Protein AF-0000000081055595 (afdb_homodimer)

Structure (mmCIF, N/CA/C/O backbone):
data_AF-0000000081055595-model_v1
#
loop_
_entity.id
_entity.type
_entity.pdbx_description
1 polymer 'Uncharacterized protein'
#
loop_
_atom_site.group_PDB
_atom_site.id
_atom_site.type_symbol
_atom_site.label_atom_id
_atom_site.label_alt_id
_atom_site.label_comp_id
_atom_site.label_asym_id
_atom_site.label_entity_id
_atom_site.label_seq_id
_atom_site.pdbx_PDB_ins_code
_atom_site.Cartn_x
_atom_site.Cartn_y
_atom_site.Cartn_z
_atom_site.occupancy
_atom_site.B_iso_or_equiv
_atom_site.auth_seq_id
_atom_site.auth_comp_id
_atom_site.auth_asym_id
_atom_site.auth_atom_id
_atom_site.pdbx_PDB_model_num
ATOM 1 N N . MET A 1 1 ? -22.547 54.094 13.664 1 42.53 1 MET A N 1
ATOM 2 C CA . MET A 1 1 ? -21.812 53.25 14.586 1 42.53 1 MET A CA 1
ATOM 3 C C . MET A 1 1 ? -22.344 51.812 14.555 1 42.53 1 MET A C 1
ATOM 5 O O . MET A 1 1 ? -21.594 50.844 14.711 1 42.53 1 MET A O 1
ATOM 9 N N . ASP A 1 2 ? -23.594 51.594 14.148 1 58.25 2 ASP A N 1
ATOM 10 C CA . ASP A 1 2 ? -24.219 50.25 14.156 1 58.25 2 ASP A CA 1
ATOM 11 C C . ASP A 1 2 ? -23.875 49.469 12.891 1 58.25 2 ASP A C 1
ATOM 13 O O . ASP A 1 2 ? -23.719 48.25 12.93 1 58.25 2 ASP A O 1
ATOM 17 N N . ASP A 1 3 ? -23.578 50.125 11.766 1 61.72 3 ASP A N 1
ATOM 18 C CA . ASP A 1 3 ? -23.328 49.375 10.523 1 61.72 3 ASP A CA 1
ATOM 19 C C . ASP A 1 3 ? -21.922 48.781 10.531 1 61.72 3 ASP A C 1
ATOM 21 O O . ASP A 1 3 ? -21.719 47.656 10.031 1 61.72 3 ASP A O 1
ATOM 25 N N . LEU A 1 4 ? -20.953 49.469 11.195 1 59.72 4 LEU A N 1
ATOM 26 C CA . LEU A 1 4 ? -19.594 48.906 11.273 1 59.72 4 LEU A CA 1
ATOM 27 C C . LEU A 1 4 ? -19.547 47.719 12.242 1 59.72 4 LEU A C 1
ATOM 29 O O . LEU A 1 4 ? -18.812 46.75 12.008 1 59.72 4 LEU A O 1
ATOM 33 N N . SER A 1 5 ? -20.438 47.75 13.273 1 59.16 5 SER A N 1
ATOM 34 C CA . SER A 1 5 ? -20.516 46.625 14.211 1 59.16 5 SER A CA 1
ATOM 35 C C . SER A 1 5 ? -21.109 45.375 13.547 1 59.16 5 SER A C 1
ATOM 37 O O . SER A 1 5 ? -20.641 44.281 13.758 1 59.16 5 SER A O 1
ATOM 39 N N . ASN A 1 6 ? -22.062 45.625 12.633 1 59.16 6 ASN A N 1
ATOM 40 C CA . ASN A 1 6 ? -22.641 44.469 11.93 1 59.16 6 ASN A CA 1
ATOM 41 C C . ASN A 1 6 ? -21.672 43.906 10.906 1 59.16 6 ASN A C 1
ATOM 43 O O . ASN A 1 6 ? -21.672 42.688 10.656 1 59.16 6 ASN A O 1
ATOM 47 N N . ALA A 1 7 ? -20.859 44.75 10.305 1 61.59 7 ALA A N 1
ATOM 48 C CA . ALA A 1 7 ? -19.859 44.25 9.352 1 61.59 7 ALA A CA 1
ATOM 49 C C . ALA A 1 7 ? -18.781 43.438 10.062 1 61.59 7 ALA A C 1
ATOM 51 O O . ALA A 1 7 ? -18.328 42.406 9.547 1 61.59 7 ALA A O 1
ATOM 52 N N . HIS A 1 8 ? -18.375 43.781 11.328 1 56.22 8 HIS A N 1
ATOM 53 C CA . HIS A 1 8 ? -17.391 43.031 12.094 1 56.22 8 HIS A CA 1
ATOM 54 C C . HIS A 1 8 ? -17.984 41.719 12.609 1 56.22 8 HIS A C 1
ATOM 56 O O . HIS A 1 8 ? -17.297 40.688 12.633 1 56.22 8 HIS A O 1
ATOM 62 N N . ARG A 1 9 ? -19.297 41.719 13.023 1 56.88 9 ARG A N 1
ATOM 63 C CA . ARG A 1 9 ? -19.953 40.469 13.445 1 56.88 9 ARG A CA 1
ATOM 64 C C . ARG A 1 9 ? -20.188 39.562 12.258 1 56.88 9 ARG A C 1
ATOM 66 O O . ARG A 1 9 ? -20.047 38.344 12.383 1 56.88 9 ARG A O 1
ATOM 73 N N . GLY A 1 10 ? -20.438 40.125 11.148 1 54.5 10 GLY A N 1
ATOM 74 C CA . GLY A 1 10 ? -20.609 39.312 9.953 1 54.5 10 GLY A CA 1
ATOM 75 C C . GLY A 1 10 ? -19.312 38.656 9.5 1 54.5 10 GLY A C 1
ATOM 76 O O . GLY A 1 10 ? -19.344 37.531 9 1 54.5 10 GLY A O 1
ATOM 77 N N . GLY A 1 11 ? -18.188 39.438 9.625 1 54.38 11 GLY A N 1
ATOM 78 C CA . GLY A 1 11 ? -16.891 38.875 9.281 1 54.38 11 GLY A CA 1
ATOM 79 C C . GLY A 1 11 ? -16.453 37.75 10.211 1 54.38 11 GLY A C 1
ATOM 80 O O . GLY A 1 11 ? -15.867 36.75 9.766 1 54.38 11 GLY A O 1
ATOM 81 N N . ARG A 1 12 ? -16.672 38 11.578 1 52.53 12 ARG A N 1
ATOM 82 C CA . ARG A 1 12 ? -16.375 36.938 12.539 1 52.53 12 ARG A CA 1
ATOM 83 C C . ARG A 1 12 ? -17.297 35.75 12.359 1 52.53 12 ARG A C 1
ATOM 85 O O . ARG A 1 12 ? -16.875 34.594 12.484 1 52.53 12 ARG A O 1
ATOM 92 N N . ARG A 1 13 ? -18.609 35.938 12.141 1 50.56 13 ARG A N 1
ATOM 93 C CA . ARG A 1 13 ? -19.516 34.844 11.891 1 50.56 13 ARG A CA 1
ATOM 94 C C . ARG A 1 13 ? -19.109 34.062 10.633 1 50.56 13 ARG A C 1
ATOM 96 O O . ARG A 1 13 ? -19.172 32.844 10.602 1 50.56 13 ARG A O 1
ATOM 103 N N . LYS A 1 14 ? -18.906 34.75 9.492 1 53.53 14 LYS A N 1
ATOM 104 C CA . LYS A 1 14 ? -18.375 34.062 8.312 1 53.53 14 LYS A CA 1
ATOM 105 C C . LYS A 1 14 ? -17.047 33.375 8.617 1 53.53 14 LYS A C 1
ATOM 107 O O . LYS A 1 14 ? -16.766 32.281 8.117 1 53.53 14 LYS A O 1
ATOM 112 N N . GLN A 1 15 ? -16.156 33.906 9.352 1 49.38 15 GLN A N 1
ATOM 113 C CA . GLN A 1 15 ? -14.953 33.25 9.812 1 49.38 15 GLN A CA 1
ATOM 114 C C . GLN A 1 15 ? -15.289 32.062 10.727 1 49.38 15 GLN A C 1
ATOM 116 O O . GLN A 1 15 ? -14.648 31.016 10.664 1 49.38 15 GLN A O 1
ATOM 121 N N . GLY A 1 16 ? -16.125 32.188 11.828 1 45.84 16 GLY A N 1
ATOM 122 C CA . GLY A 1 16 ? -16.609 31.078 12.648 1 45.84 16 GLY A CA 1
ATOM 123 C C . GLY A 1 16 ? -17.281 29.984 11.844 1 45.84 16 GLY A C 1
ATOM 124 O O . GLY A 1 16 ? -17.156 28.797 12.164 1 45.84 16 GLY A O 1
ATOM 125 N N . LEU A 1 17 ? -18.203 30.281 10.961 1 47.53 17 LEU A N 1
ATOM 126 C CA . LEU A 1 17 ? -18.906 29.312 10.125 1 47.53 17 LEU A CA 1
ATOM 127 C C . LEU A 1 17 ? -17.938 28.594 9.188 1 47.53 17 LEU A C 1
ATOM 129 O O . LEU A 1 17 ? -18.266 27.547 8.641 1 47.53 17 LEU A O 1
ATOM 133 N N . LEU A 1 18 ? -17.078 29.297 8.523 1 46.09 18 LEU A N 1
ATOM 134 C CA . LEU A 1 18 ? -16.031 28.516 7.867 1 46.09 18 LEU A CA 1
ATOM 135 C C . LEU A 1 18 ? -15.32 27.609 8.867 1 46.09 18 LEU A C 1
ATOM 137 O O . LEU A 1 18 ? -14.25 27.953 9.383 1 46.09 18 LEU A O 1
ATOM 141 N N . ALA A 1 19 ? -15.852 27.328 9.938 1 45.5 19 ALA A N 1
ATOM 142 C CA . ALA A 1 19 ? -15.406 26.297 10.859 1 45.5 19 ALA A CA 1
ATOM 143 C C . ALA A 1 19 ? -14.586 25.234 10.141 1 45.5 19 ALA A C 1
ATOM 145 O O . ALA A 1 19 ? -15.086 24.547 9.242 1 45.5 19 ALA A O 1
ATOM 146 N N . GLU A 1 20 ? -13.398 25.453 9.68 1 51.56 20 GLU A N 1
ATOM 147 C CA . GLU A 1 20 ? -12.406 24.5 9.188 1 51.56 20 GLU A CA 1
ATOM 148 C C . GLU A 1 20 ? -12.695 23.094 9.703 1 51.56 20 GLU A C 1
ATOM 150 O O . GLU A 1 20 ? -12.664 22.844 10.914 1 51.56 20 GLU A O 1
ATOM 155 N N . GLU A 1 21 ? -13.82 22.516 9.25 1 59.12 21 GLU A N 1
ATOM 156 C CA . GLU A 1 21 ? -14.156 21.156 9.688 1 59.12 21 GLU A CA 1
ATOM 157 C C . GLU A 1 21 ? -12.906 20.359 10.023 1 59.12 21 GLU A C 1
ATOM 159 O O . GLU A 1 21 ? -12.055 20.125 9.164 1 59.12 21 GLU A O 1
ATOM 164 N N . GLU A 1 22 ? -12.453 20.391 11.133 1 74 22 GLU A N 1
ATOM 165 C CA . GLU A 1 22 ? -11.312 19.672 11.695 1 74 22 GLU A CA 1
ATOM 166 C C . GLU A 1 22 ? -11.25 18.234 11.156 1 74 22 GLU A C 1
ATOM 168 O O . GLU A 1 22 ? -12.289 17.594 10.984 1 74 22 GLU A O 1
ATOM 173 N N . THR A 1 23 ? -10.281 17.891 10.422 1 77.06 23 THR A N 1
ATOM 174 C CA . THR A 1 23 ? -10.055 16.531 9.984 1 77.06 23 THR A CA 1
ATOM 175 C C . THR A 1 23 ? -10.297 15.547 11.125 1 77.06 23 THR A C 1
ATOM 177 O O . THR A 1 23 ? -9.859 15.781 12.258 1 77.06 23 THR A O 1
ATOM 180 N N . PRO A 1 24 ? -11.211 14.648 10.875 1 80.56 24 PRO A N 1
ATOM 181 C CA . PRO A 1 24 ? -11.477 13.68 11.938 1 80.56 24 PRO A CA 1
ATOM 182 C C . PRO A 1 24 ? -10.227 12.922 12.375 1 80.56 24 PRO A C 1
ATOM 184 O O . PRO A 1 24 ? -9.328 12.672 11.562 1 80.56 24 PRO A O 1
ATOM 187 N N . TYR A 1 25 ? -10.195 12.68 13.656 1 79.94 25 TYR A N 1
ATOM 188 C CA . TYR A 1 25 ? -9.117 11.875 14.219 1 79.94 25 TYR A CA 1
ATOM 189 C C . TYR A 1 25 ? -9.312 10.398 13.906 1 79.94 25 TYR A C 1
ATOM 191 O O . TYR A 1 25 ? -10.43 9.883 14 1 79.94 25 TYR A O 1
ATOM 199 N N . MET A 1 26 ? -8.281 9.734 13.375 1 82.56 26 MET A N 1
ATOM 200 C CA . MET A 1 26 ? -8.281 8.289 13.164 1 82.56 26 MET A CA 1
ATOM 201 C C . MET A 1 26 ? -7.293 7.598 14.094 1 82.56 26 MET A C 1
ATOM 203 O O . MET A 1 26 ? -6.082 7.66 13.883 1 82.56 26 MET A O 1
ATOM 207 N N . PRO A 1 27 ? -7.879 6.871 15.117 1 84.06 27 PRO A N 1
ATOM 208 C CA . PRO A 1 27 ? -6.961 6.207 16.047 1 84.06 27 PRO A CA 1
ATOM 209 C C . PRO A 1 27 ? -6.148 5.098 15.383 1 84.06 27 PRO A C 1
ATOM 211 O O . PRO A 1 27 ? -6.484 4.66 14.273 1 84.06 27 PRO A O 1
ATOM 214 N N . LEU A 1 28 ? -5.238 4.613 16.031 1 79.62 28 LEU A N 1
ATOM 215 C CA . LEU A 1 28 ? -4.254 3.662 15.523 1 79.62 28 LEU A CA 1
ATOM 216 C C . LEU A 1 28 ? -4.93 2.377 15.047 1 79.62 28 LEU A C 1
ATOM 218 O O . LEU A 1 28 ? -4.582 1.839 14 1 79.62 28 LEU A O 1
ATOM 222 N N . TRP A 1 29 ? -5.824 1.943 15.875 1 84.75 29 TRP A N 1
ATOM 223 C CA . TRP A 1 29 ? -6.422 0.651 15.555 1 84.75 29 TRP A CA 1
ATOM 224 C C . TRP A 1 29 ? -7.234 0.732 14.266 1 84.75 29 TRP A C 1
ATOM 226 O O . TRP A 1 29 ? -7.332 -0.249 13.523 1 84.75 29 TRP A O 1
ATOM 236 N N . GLN A 1 30 ? -7.754 1.943 13.859 1 88.81 30 GLN A N 1
ATOM 237 C CA . GLN A 1 30 ? -8.453 2.121 12.594 1 88.81 30 GLN A CA 1
ATOM 238 C C . GLN A 1 30 ? -7.473 2.145 11.422 1 88.81 30 GLN A C 1
ATOM 240 O O . GLN A 1 30 ? -7.762 1.61 10.352 1 88.81 30 GLN A O 1
ATOM 245 N N . THR A 1 31 ? -6.371 2.715 11.711 1 83.19 31 THR A N 1
ATOM 246 C CA . THR A 1 31 ? -5.32 2.76 10.695 1 83.19 31 THR A CA 1
ATOM 247 C C . THR A 1 31 ? -4.773 1.361 10.422 1 83.19 31 THR A C 1
ATOM 249 O O . THR A 1 31 ? -4.543 0.996 9.266 1 83.19 31 THR A O 1
ATOM 252 N N . ILE A 1 32 ? -4.648 0.599 11.453 1 83.31 32 ILE A N 1
ATOM 253 C CA . ILE A 1 32 ? -4.168 -0.773 11.32 1 83.31 32 ILE A CA 1
ATOM 254 C C . ILE A 1 32 ? -5.18 -1.595 10.516 1 83.31 32 ILE A C 1
ATOM 256 O O . ILE A 1 32 ? -4.797 -2.389 9.656 1 83.31 32 ILE A O 1
ATOM 260 N N . MET A 1 33 ? -6.402 -1.372 10.812 1 88.38 33 MET A N 1
ATOM 261 C CA . MET A 1 33 ? -7.441 -2.074 10.062 1 88.38 33 MET A CA 1
ATOM 262 C C . MET A 1 33 ? -7.383 -1.716 8.578 1 88.38 33 MET A C 1
ATOM 264 O O . MET A 1 33 ? -7.457 -2.596 7.723 1 88.38 33 MET A O 1
ATOM 268 N N . ARG A 1 34 ? -7.223 -0.435 8.336 1 88.12 34 ARG A N 1
ATOM 269 C CA . ARG A 1 34 ? -7.152 0.029 6.953 1 88.12 34 ARG A CA 1
ATOM 270 C C . ARG A 1 34 ? -5.961 -0.592 6.227 1 88.12 34 ARG A C 1
ATOM 272 O O . ARG A 1 34 ? -6.105 -1.109 5.117 1 88.12 34 ARG A O 1
ATOM 279 N N . TYR A 1 35 ? -4.871 -0.569 6.895 1 84.12 35 TYR A N 1
ATOM 280 C CA . TYR A 1 35 ? -3.656 -1.083 6.27 1 84.12 35 TYR A CA 1
ATOM 281 C C . TYR A 1 35 ? -3.74 -2.592 6.074 1 84.12 35 TYR A C 1
ATOM 283 O O . TYR A 1 35 ? -3.258 -3.123 5.07 1 84.12 35 TYR A O 1
ATOM 291 N N . THR A 1 36 ? -4.316 -3.262 7 1 87.44 36 THR A N 1
ATOM 292 C CA . THR A 1 36 ? -4.492 -4.707 6.883 1 87.44 36 THR A CA 1
ATOM 293 C C . THR A 1 36 ? -5.383 -5.043 5.691 1 87.44 36 THR A C 1
ATOM 295 O O . THR A 1 36 ? -5.031 -5.895 4.871 1 87.44 36 THR A O 1
ATOM 298 N N . LEU A 1 37 ? -6.43 -4.316 5.555 1 92.38 37 LEU A N 1
ATOM 299 C CA . LEU A 1 37 ? -7.359 -4.574 4.461 1 92.38 37 LEU A CA 1
ATOM 300 C C . LEU A 1 37 ? -6.734 -4.199 3.119 1 92.38 37 LEU A C 1
ATOM 302 O O . LEU A 1 37 ? -6.973 -4.871 2.113 1 92.38 37 LEU A O 1
ATOM 306 N N . GLU A 1 38 ? -6.027 -3.152 3.145 1 87.88 38 GLU A N 1
ATOM 307 C CA . GLU A 1 38 ? -5.328 -2.73 1.935 1 87.88 38 GLU A CA 1
ATOM 308 C C . GLU A 1 38 ? -4.324 -3.787 1.478 1 87.88 38 GLU A C 1
ATOM 310 O O . GLU A 1 38 ? -4.32 -4.18 0.308 1 87.88 38 GLU A O 1
ATOM 315 N N . VAL A 1 39 ? -3.527 -4.258 2.342 1 87.81 39 VAL A N 1
ATOM 316 C CA . VAL A 1 39 ? -2.514 -5.262 2.027 1 87.81 39 VAL A CA 1
ATOM 317 C C . VAL A 1 39 ? -3.188 -6.547 1.556 1 87.81 39 VAL A C 1
ATOM 319 O O . VAL A 1 39 ? -2.793 -7.129 0.542 1 87.81 39 VAL A O 1
ATOM 322 N N . LEU A 1 40 ? -4.191 -6.984 2.271 1 91.94 40 LEU A N 1
ATOM 323 C CA . LEU A 1 40 ? -4.914 -8.188 1.868 1 91.94 40 LEU A CA 1
ATOM 324 C C . LEU A 1 40 ? -5.547 -8 0.494 1 91.94 40 LEU A C 1
ATOM 326 O O . LEU A 1 40 ? -5.5 -8.906 -0.343 1 91.94 40 LEU A O 1
ATOM 330 N N . GLY A 1 41 ? -6.105 -6.844 0.273 1 93.81 41 GLY A N 1
ATOM 331 C CA . GLY A 1 41 ? -6.688 -6.57 -1.032 1 93.81 41 GLY A CA 1
ATOM 332 C C . GLY A 1 41 ? -5.688 -6.684 -2.166 1 93.81 41 GLY A C 1
ATOM 333 O O . GLY A 1 41 ? -5.969 -7.312 -3.189 1 93.81 41 GLY A O 1
ATOM 334 N N . ILE A 1 42 ? -4.562 -6.109 -1.984 1 90.62 42 ILE A N 1
ATOM 335 C CA . ILE A 1 42 ? -3.523 -6.148 -3.008 1 90.62 42 ILE A CA 1
ATOM 336 C C . ILE A 1 42 ? -3.061 -7.586 -3.219 1 90.62 42 ILE A C 1
ATOM 338 O O . ILE A 1 42 ? -2.857 -8.023 -4.355 1 90.62 42 ILE A O 1
ATOM 342 N N . ILE A 1 43 ? -2.912 -8.328 -2.16 1 90.62 43 ILE A N 1
ATOM 343 C CA . ILE A 1 43 ? -2.51 -9.734 -2.236 1 90.62 43 ILE A CA 1
ATOM 344 C C . ILE A 1 43 ? -3.545 -10.523 -3.033 1 90.62 43 ILE A C 1
ATOM 346 O O . ILE A 1 43 ? -3.189 -11.32 -3.904 1 90.62 43 ILE A O 1
ATOM 350 N N . PHE A 1 44 ? -4.805 -10.289 -2.787 1 93.75 44 PHE A N 1
ATOM 351 C CA . PHE A 1 44 ? -5.852 -11.023 -3.484 1 93.75 44 PHE A CA 1
ATOM 352 C C . PHE A 1 44 ? -5.855 -10.688 -4.969 1 93.75 44 PHE A C 1
ATOM 354 O O . PHE A 1 44 ? -5.93 -11.578 -5.816 1 93.75 44 PHE A O 1
ATOM 361 N N . LEU A 1 45 ? -5.742 -9.422 -5.266 1 93.75 45 LEU A N 1
ATOM 362 C CA . LEU A 1 45 ? -5.73 -8.977 -6.656 1 93.75 45 LEU A CA 1
ATOM 363 C C . LEU A 1 45 ? -4.516 -9.531 -7.391 1 93.75 45 LEU A C 1
ATOM 365 O O . LEU A 1 45 ? -4.645 -10.07 -8.492 1 93.75 45 LEU A O 1
ATOM 369 N N . SER A 1 46 ? -3.395 -9.477 -6.758 1 90.06 46 SER A N 1
ATOM 370 C CA . SER A 1 46 ? -2.16 -9.891 -7.418 1 90.06 46 SER A CA 1
ATOM 371 C C . SER A 1 46 ? -2.09 -11.406 -7.566 1 90.06 46 SER A C 1
ATOM 373 O O . SER A 1 46 ? -1.648 -11.914 -8.594 1 90.06 46 SER A O 1
ATOM 375 N N . THR A 1 47 ? -2.484 -12.117 -6.543 1 89.44 47 THR A N 1
ATOM 376 C CA . THR A 1 47 ? -2.488 -13.578 -6.605 1 89.44 47 THR A CA 1
ATOM 377 C C . THR A 1 47 ? -3.453 -14.07 -7.68 1 89.44 47 THR A C 1
ATOM 379 O O . THR A 1 47 ? -3.146 -15.016 -8.414 1 89.44 47 THR A O 1
ATOM 382 N N . TRP A 1 48 ? -4.566 -13.422 -7.691 1 92.19 48 TRP A N 1
ATOM 383 C CA . TRP A 1 48 ? -5.535 -13.797 -8.719 1 92.19 48 TRP A CA 1
ATOM 384 C C . TRP A 1 48 ? -4.961 -13.586 -10.109 1 92.19 48 TRP A C 1
ATOM 386 O O . TRP A 1 48 ? -5.043 -14.469 -10.969 1 92.19 48 TRP A O 1
ATOM 396 N N . ALA A 1 49 ? -4.383 -12.43 -10.336 1 88.44 49 ALA A N 1
ATOM 397 C CA . ALA A 1 49 ? -3.758 -12.164 -11.625 1 88.44 49 ALA A CA 1
ATOM 398 C C . ALA A 1 49 ? -2.668 -13.188 -11.93 1 88.44 49 ALA A C 1
ATOM 400 O O . ALA A 1 49 ? -2.562 -13.672 -13.055 1 88.44 49 ALA A O 1
ATOM 401 N N . ALA A 1 50 ? -1.946 -13.625 -10.938 1 84.94 50 ALA A N 1
ATOM 402 C CA . ALA A 1 50 ? -0.796 -14.508 -11.102 1 84.94 50 ALA A CA 1
ATOM 403 C C . ALA A 1 50 ? -1.241 -15.945 -11.359 1 84.94 50 ALA A C 1
ATOM 405 O O . ALA A 1 50 ? -0.52 -16.719 -11.984 1 84.94 50 ALA A O 1
ATOM 406 N N . THR A 1 51 ? -2.373 -16.266 -10.891 1 85.94 51 THR A N 1
ATOM 407 C CA . THR A 1 51 ? -2.764 -17.672 -10.969 1 85.94 51 THR A CA 1
ATOM 408 C C . THR A 1 51 ? -3.844 -17.875 -12.023 1 85.94 51 THR A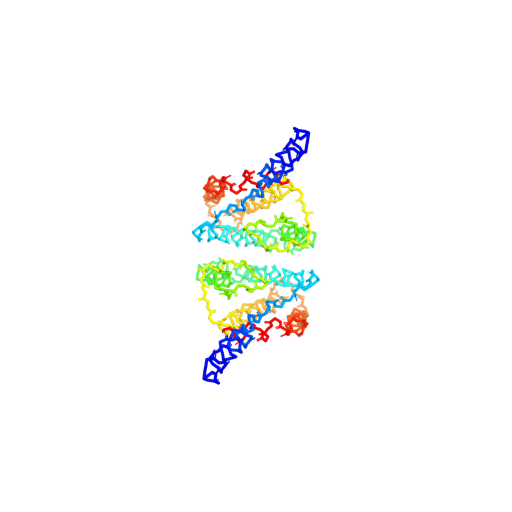 C 1
ATOM 410 O O . THR A 1 51 ? -3.846 -18.891 -12.727 1 85.94 51 THR A O 1
ATOM 413 N N . ARG A 1 52 ? -4.742 -16.875 -12.141 1 84.94 52 ARG A N 1
ATOM 414 C CA . ARG A 1 52 ? -5.875 -17.047 -13.047 1 84.94 52 ARG A CA 1
ATOM 415 C C . ARG A 1 52 ? -5.633 -16.328 -14.375 1 84.94 52 ARG A C 1
ATOM 417 O O . ARG A 1 52 ? -6.215 -16.688 -15.398 1 84.94 52 ARG A O 1
ATOM 424 N N . GLN A 1 53 ? -4.824 -15.344 -14.344 1 82.88 53 GLN A N 1
ATOM 425 C CA . GLN A 1 53 ? -4.617 -14.508 -15.523 1 82.88 53 GLN A CA 1
ATOM 426 C C . GLN A 1 53 ? -3.129 -14.266 -15.773 1 82.88 53 GLN A C 1
ATOM 428 O O . GLN A 1 53 ? -2.732 -13.172 -16.188 1 82.88 53 GLN A O 1
ATOM 433 N N . ARG A 1 54 ? -2.322 -15.258 -15.453 1 76.12 54 ARG A N 1
ATOM 434 C CA . ARG A 1 54 ? -0.869 -15.141 -15.414 1 76.12 54 ARG A CA 1
ATOM 435 C C . ARG A 1 54 ? -0.332 -14.609 -16.734 1 76.12 54 ARG A C 1
ATOM 437 O O . ARG A 1 54 ? 0.538 -13.734 -16.75 1 76.12 54 ARG A O 1
ATOM 444 N N . ASN A 1 55 ? -0.923 -15.008 -17.828 1 79.5 55 ASN A N 1
ATOM 445 C CA . ASN A 1 55 ? -0.359 -14.695 -19.125 1 79.5 55 ASN A CA 1
ATOM 446 C C . ASN A 1 55 ? -1.059 -13.5 -19.781 1 79.5 55 ASN A C 1
ATOM 448 O O . ASN A 1 55 ? -0.77 -13.148 -20.922 1 79.5 55 ASN A O 1
ATOM 452 N N . SER A 1 56 ? -1.96 -12.984 -19.062 1 83.81 56 SER A N 1
ATOM 453 C CA . SER A 1 56 ? -2.686 -11.844 -19.609 1 83.81 56 SER A CA 1
ATOM 454 C C . SER A 1 56 ? -2.092 -10.531 -19.125 1 83.81 56 SER A C 1
ATOM 456 O O . SER A 1 56 ? -2.24 -10.164 -17.969 1 83.81 56 SER A O 1
ATOM 458 N N . ALA A 1 57 ? -1.425 -9.859 -20.016 1 85.38 57 ALA A N 1
ATOM 459 C CA . ALA A 1 57 ? -0.889 -8.539 -19.688 1 85.38 57 ALA A CA 1
ATOM 460 C C . ALA A 1 57 ? -2.006 -7.57 -19.312 1 85.38 57 ALA A C 1
ATOM 462 O O . ALA A 1 57 ? -1.822 -6.719 -18.438 1 85.38 57 ALA A O 1
ATOM 463 N N . PHE A 1 58 ? -3.08 -7.816 -19.922 1 87.81 58 PHE A N 1
ATOM 464 C CA . PHE A 1 58 ? -4.227 -6.938 -19.719 1 87.81 58 PHE A CA 1
ATOM 465 C C . PHE A 1 58 ? -4.617 -6.902 -18.234 1 87.81 58 PHE A C 1
ATOM 467 O O . PHE A 1 58 ? -4.742 -5.824 -17.656 1 87.81 58 PHE A O 1
ATOM 474 N N . PHE A 1 59 ? -4.688 -7.996 -17.547 1 87.62 59 PHE A N 1
ATOM 475 C CA . PHE A 1 59 ? -5.156 -8.039 -16.172 1 87.62 59 PHE A CA 1
ATOM 476 C C . PHE A 1 59 ? -4.086 -7.523 -15.211 1 87.62 59 PHE A C 1
ATOM 478 O O . PHE A 1 59 ? -4.402 -6.91 -14.188 1 87.62 59 PHE A O 1
ATOM 485 N N . TRP A 1 60 ? -2.846 -7.695 -15.625 1 87 60 TRP A N 1
ATOM 486 C CA . TRP A 1 60 ? -1.775 -7.113 -14.82 1 87 60 TRP A CA 1
ATOM 487 C C . TRP A 1 60 ? -1.813 -5.59 -14.883 1 87 60 TRP A C 1
ATOM 489 O O . TRP A 1 60 ? -1.651 -4.914 -13.867 1 87 60 TRP A O 1
ATOM 499 N N . ILE A 1 61 ? -2.115 -5.062 -16 1 87.88 61 ILE A N 1
ATOM 500 C CA . ILE A 1 61 ? -2.207 -3.619 -16.188 1 87.88 61 ILE A CA 1
ATOM 501 C C . ILE A 1 61 ? -3.381 -3.07 -15.383 1 87.88 61 ILE A C 1
ATOM 503 O O . ILE A 1 61 ? -3.268 -2.021 -14.742 1 87.88 61 ILE A O 1
ATOM 507 N N . ILE A 1 62 ? -4.457 -3.799 -15.352 1 87.44 62 ILE A N 1
ATOM 508 C CA . ILE A 1 62 ? -5.637 -3.361 -14.617 1 87.44 62 ILE A CA 1
ATOM 509 C C . ILE A 1 62 ? -5.344 -3.352 -13.117 1 87.44 62 ILE A C 1
ATOM 511 O O . ILE A 1 62 ? -5.668 -2.387 -12.422 1 87.44 62 ILE A O 1
ATOM 515 N N . VAL A 1 63 ? -4.664 -4.453 -12.68 1 88.56 63 VAL A N 1
ATOM 516 C CA . VAL A 1 63 ? -4.359 -4.562 -11.258 1 88.56 63 VAL A CA 1
ATOM 517 C C . VAL A 1 63 ? -3.43 -3.428 -10.836 1 88.56 63 VAL A C 1
ATOM 519 O O . VAL A 1 63 ? -3.719 -2.703 -9.883 1 88.56 63 VAL A O 1
ATOM 522 N N . VAL A 1 64 ? -2.436 -3.164 -11.617 1 86.31 64 VAL A N 1
ATOM 523 C CA . VAL A 1 64 ? -1.474 -2.111 -11.305 1 86.31 64 VAL A CA 1
ATOM 524 C C . VAL A 1 64 ? -2.145 -0.745 -11.43 1 86.31 64 VAL A C 1
ATOM 526 O O . VAL A 1 64 ? -1.984 0.115 -10.562 1 86.31 64 VAL A O 1
ATOM 529 N N . GLY A 1 65 ? -2.893 -0.593 -12.5 1 85.94 65 GLY A N 1
ATOM 530 C CA . GLY A 1 65 ? -3.561 0.674 -12.75 1 85.94 65 GLY A CA 1
ATOM 531 C C . GLY A 1 65 ? -4.543 1.052 -11.656 1 85.94 65 GLY A C 1
ATOM 532 O O . GLY A 1 65 ? -4.555 2.193 -11.188 1 85.94 65 GLY A O 1
ATOM 533 N N . ILE A 1 66 ? -5.309 0.135 -11.18 1 86.38 66 ILE A N 1
ATOM 534 C CA . ILE A 1 66 ? -6.324 0.404 -10.164 1 86.38 66 ILE A CA 1
ATOM 535 C C . ILE A 1 66 ? -5.652 0.741 -8.836 1 86.38 66 ILE A C 1
ATOM 537 O O . ILE A 1 66 ? -6.078 1.66 -8.133 1 86.38 66 ILE A O 1
ATOM 541 N N . LEU A 1 67 ? -4.59 0.044 -8.547 1 85.31 67 LEU A N 1
ATOM 542 C CA . LEU A 1 67 ? -3.879 0.281 -7.297 1 85.31 67 LEU A CA 1
ATOM 543 C C . LEU A 1 67 ? -3.205 1.649 -7.309 1 85.31 67 LEU A C 1
ATOM 545 O O . LEU A 1 67 ? -3.209 2.355 -6.297 1 85.31 67 LEU A O 1
ATOM 549 N N . PHE A 1 68 ? -2.826 2.01 -8.5 1 80.38 68 PHE A N 1
ATOM 550 C CA . PHE A 1 68 ? -2.209 3.322 -8.641 1 80.38 68 PHE A CA 1
ATOM 551 C C . PHE A 1 68 ? -3.246 4.43 -8.477 1 80.38 68 PHE A C 1
ATOM 553 O O . PHE A 1 68 ? -3.02 5.395 -7.746 1 80.38 68 PHE A O 1
ATOM 560 N N . CYS A 1 69 ? -4.277 4.266 -9.086 1 80.94 69 CYS A N 1
ATOM 561 C CA . CYS A 1 69 ? -5.34 5.258 -8.977 1 80.94 69 CYS A CA 1
ATOM 562 C C . CYS A 1 69 ? -5.812 5.395 -7.535 1 80.94 69 CYS A C 1
ATOM 564 O O . CYS A 1 69 ? -5.992 6.508 -7.039 1 80.94 69 CYS A O 1
ATOM 566 N N . TRP A 1 70 ? -5.914 4.355 -6.957 1 84.06 70 TRP A N 1
ATOM 567 C CA . TRP A 1 70 ? -6.371 4.305 -5.574 1 84.06 70 TRP A CA 1
ATOM 568 C C . TRP A 1 70 ? -5.414 5.062 -4.656 1 84.06 70 TRP A C 1
ATOM 570 O O . TRP A 1 70 ? -5.852 5.777 -3.75 1 84.06 70 TRP A O 1
ATOM 580 N N . ARG A 1 71 ? -4.18 5.02 -4.871 1 78.38 71 ARG A N 1
ATOM 581 C CA . ARG A 1 71 ? -3.176 5.629 -4.004 1 78.38 71 ARG A CA 1
ATOM 582 C C . ARG A 1 71 ? -2.98 7.102 -4.34 1 78.38 71 ARG A C 1
ATOM 584 O O . ARG A 1 71 ? -2.791 7.93 -3.447 1 78.38 71 ARG A O 1
ATOM 591 N N . ILE A 1 72 ? -3.111 7.422 -5.598 1 77.69 72 ILE A N 1
ATOM 592 C CA . ILE A 1 72 ? -2.758 8.766 -6.043 1 77.69 72 ILE A CA 1
ATOM 593 C C . ILE A 1 72 ? -3.957 9.695 -5.875 1 77.69 72 ILE A C 1
ATOM 595 O O . ILE A 1 72 ? -3.793 10.883 -5.594 1 77.69 72 ILE A O 1
ATOM 599 N N . PHE A 1 73 ? -5.113 9.195 -6.07 1 83.5 73 PHE A N 1
ATOM 600 C CA . PHE A 1 73 ? -6.316 10.016 -5.973 1 83.5 73 PHE A CA 1
ATOM 601 C C . PHE A 1 73 ? -6.812 10.078 -4.531 1 83.5 73 PHE A C 1
ATOM 603 O O . PHE A 1 73 ? -7.227 9.07 -3.965 1 83.5 73 PHE A O 1
ATOM 610 N N . SER A 1 74 ? -6.656 11.227 -3.912 1 83.25 74 SER A N 1
ATOM 611 C CA . SER A 1 74 ? -7.086 11.367 -2.523 1 83.25 74 SER A CA 1
ATOM 612 C C . SER A 1 74 ? -7.68 12.75 -2.27 1 83.25 74 SER A C 1
ATOM 614 O O . SER A 1 74 ? -7.707 13.594 -3.166 1 83.25 74 SER A O 1
ATOM 616 N N . VAL A 1 75 ? -8.273 12.867 -1.11 1 83.06 75 VAL A N 1
ATOM 617 C CA . VAL A 1 75 ? -8.852 14.133 -0.663 1 83.06 75 VAL A CA 1
ATOM 618 C C . VAL A 1 75 ? -7.848 14.867 0.224 1 83.06 75 VAL A C 1
ATOM 620 O O . VAL A 1 75 ? -7.164 14.25 1.045 1 83.06 75 VAL A O 1
ATOM 623 N N . ARG A 1 76 ? -7.848 16.094 -0.047 1 77.5 76 ARG A N 1
ATOM 624 C CA . ARG A 1 76 ? -6.926 16.891 0.751 1 77.5 76 ARG A CA 1
ATOM 625 C C . ARG A 1 76 ? -7.23 16.766 2.24 1 77.5 76 ARG A C 1
ATOM 627 O O . ARG A 1 76 ? -8.391 16.781 2.646 1 77.5 76 ARG A O 1
ATOM 634 N N . ASP A 1 77 ? -6.117 16.438 3.094 1 74.81 77 ASP A N 1
ATOM 635 C CA . ASP A 1 77 ? -6.168 16.406 4.551 1 74.81 77 ASP A CA 1
ATOM 636 C C . ASP A 1 77 ? -6.871 15.141 5.047 1 74.81 77 ASP A C 1
ATOM 638 O O . ASP A 1 77 ? -7.25 15.055 6.219 1 74.81 77 ASP A O 1
ATOM 642 N N . ASP A 1 78 ? -7.148 14.227 4.102 1 75.06 78 ASP A N 1
ATOM 643 C CA . ASP A 1 78 ? -7.695 12.938 4.52 1 75.06 78 ASP A CA 1
ATOM 644 C C . ASP A 1 78 ? -6.75 12.227 5.488 1 75.06 78 ASP A C 1
ATOM 646 O O . ASP A 1 78 ? -5.609 11.922 5.137 1 75.06 78 ASP A O 1
ATOM 650 N N . PRO A 1 79 ? -7.191 12.047 6.707 1 70.06 79 PRO A N 1
ATOM 651 C CA . PRO A 1 79 ? -6.297 11.43 7.684 1 70.06 79 PRO A CA 1
ATOM 652 C C . PRO A 1 79 ? -5.875 10.016 7.281 1 70.06 79 PRO A C 1
ATOM 654 O O . PRO A 1 79 ? -4.887 9.492 7.801 1 70.06 79 PRO A O 1
ATOM 657 N N . ALA A 1 80 ? -6.547 9.375 6.41 1 63.84 80 ALA A N 1
ATOM 658 C CA . ALA A 1 80 ? -6.223 8.023 5.965 1 63.84 80 ALA A CA 1
ATOM 659 C C . ALA A 1 80 ? -5.117 8.047 4.914 1 63.84 80 ALA A C 1
ATOM 661 O O . ALA A 1 80 ? -4.559 7 4.574 1 63.84 80 ALA A O 1
ATOM 662 N N . THR A 1 81 ? -4.84 9.172 4.383 1 61.72 81 THR A N 1
ATOM 663 C CA . THR A 1 81 ? -3.895 9.242 3.275 1 61.72 81 THR A CA 1
ATOM 664 C C . THR A 1 81 ? -2.816 10.281 3.551 1 61.72 81 THR A C 1
ATOM 666 O O . THR A 1 81 ? -2.773 10.867 4.637 1 61.72 81 THR A O 1
ATOM 669 N N . MET A 1 82 ? -1.976 10.367 2.619 1 58.16 82 MET A N 1
ATOM 670 C CA . MET A 1 82 ? -0.904 11.352 2.752 1 58.16 82 MET A CA 1
ATOM 671 C C . MET A 1 82 ? -1.471 12.766 2.855 1 58.16 82 MET A C 1
ATOM 673 O O . MET A 1 82 ? -2.541 13.047 2.316 1 58.16 82 MET A O 1
ATOM 677 N N . GLU A 1 83 ? -0.883 13.453 3.643 1 55.28 83 GLU A N 1
ATOM 678 C CA . GLU A 1 83 ? -1.304 14.828 3.861 1 55.28 83 GLU A CA 1
ATOM 679 C C . GLU A 1 83 ? -1.449 15.578 2.541 1 55.28 83 GLU A C 1
ATOM 681 O O . GLU A 1 83 ? -2.42 16.312 2.34 1 55.28 83 GLU A O 1
ATOM 686 N N . GLN A 1 84 ? -0.557 15.43 1.686 1 57.94 84 GLN A N 1
ATOM 687 C CA . GLN A 1 84 ? -0.651 16.109 0.402 1 57.94 84 GLN A CA 1
ATOM 688 C C . GLN A 1 84 ? -0.937 15.133 -0.729 1 57.94 84 GLN A C 1
ATOM 690 O O . GLN A 1 84 ? -0.088 14.305 -1.066 1 57.94 84 GLN A O 1
ATOM 695 N N . PRO A 1 85 ? -2.277 15.25 -1.18 1 59.25 85 PRO A N 1
ATOM 696 C CA . PRO A 1 85 ? -2.643 14.32 -2.25 1 59.25 85 PRO A CA 1
ATOM 697 C C . PRO A 1 85 ? -1.87 14.57 -3.541 1 59.25 85 PRO A C 1
ATOM 699 O O . PRO A 1 85 ? -1.555 15.719 -3.861 1 59.25 85 PRO A O 1
ATOM 702 N N . CYS A 1 86 ? -1.599 13.508 -4.156 1 65.94 86 CYS A N 1
ATOM 703 C CA . CYS A 1 86 ? -1.031 13.664 -5.492 1 65.94 86 CYS A CA 1
ATOM 704 C C . CYS A 1 86 ? -2.045 14.281 -6.445 1 65.94 86 CYS A C 1
ATOM 706 O O . CYS A 1 86 ? -1.737 15.258 -7.141 1 65.94 86 CYS A O 1
ATOM 708 N N . VAL A 1 87 ? -3.135 13.711 -6.523 1 78.69 87 VAL A N 1
ATOM 709 C CA . VAL A 1 87 ? -4.266 14.203 -7.309 1 78.69 87 VAL A CA 1
ATOM 710 C C . VAL A 1 87 ? -5.496 14.336 -6.414 1 78.69 87 VAL A C 1
ATOM 712 O O . VAL A 1 87 ? -6.023 13.336 -5.922 1 78.69 87 VAL A O 1
ATOM 715 N N . GLN A 1 88 ? -5.941 15.625 -6.258 1 86.06 88 GLN A N 1
ATOM 716 C CA . GLN A 1 88 ? -7.109 15.891 -5.422 1 86.06 88 GLN A CA 1
ATOM 717 C C . GLN A 1 88 ? -8.398 15.539 -6.156 1 86.06 88 GLN A C 1
ATOM 719 O O . GLN A 1 88 ? -8.586 15.914 -7.316 1 86.06 88 GLN A O 1
ATOM 724 N N . VAL A 1 89 ? -9.219 14.773 -5.512 1 88.44 89 VAL A N 1
ATOM 725 C CA . VAL A 1 89 ? -10.5 14.383 -6.078 1 88.44 89 VAL A CA 1
ATOM 726 C C . VAL A 1 89 ? -11.617 14.641 -5.066 1 88.44 89 VAL A C 1
ATOM 728 O O . VAL A 1 89 ? -11.359 14.75 -3.865 1 88.44 89 VAL A O 1
ATOM 731 N N . PRO A 1 90 ? -12.859 14.805 -5.617 1 92.44 90 PRO A N 1
ATOM 732 C CA . PRO A 1 90 ? -13.992 14.906 -4.695 1 92.44 90 PRO A CA 1
ATOM 733 C C . PRO A 1 90 ? -14.141 13.68 -3.801 1 92.44 90 PRO A C 1
ATOM 735 O O . PRO A 1 90 ? -13.781 12.57 -4.203 1 92.44 90 PRO A O 1
ATOM 738 N N . GLY A 1 91 ? -14.703 13.914 -2.682 1 92.44 91 GLY A N 1
ATOM 739 C CA . GLY A 1 91 ? -14.844 12.859 -1.689 1 92.44 91 GLY A CA 1
ATOM 740 C C . GLY A 1 91 ? -15.586 11.641 -2.207 1 92.44 91 GLY A C 1
ATOM 741 O O . GLY A 1 91 ? -15.203 10.508 -1.921 1 92.44 91 GLY A O 1
ATOM 742 N N . ILE A 1 92 ? -16.641 11.914 -2.977 1 93.5 92 ILE A N 1
ATOM 743 C CA . ILE A 1 92 ? -17.438 10.812 -3.484 1 93.5 92 ILE A CA 1
ATOM 744 C C . ILE A 1 92 ? -16.594 9.938 -4.41 1 93.5 92 ILE A C 1
ATOM 746 O O . ILE A 1 92 ? -16.75 8.711 -4.426 1 93.5 92 ILE A O 1
ATOM 750 N N . VAL A 1 93 ? -15.711 10.492 -5.188 1 92.38 93 VAL A N 1
ATOM 751 C CA . VAL A 1 93 ? -14.82 9.75 -6.07 1 92.38 93 VAL A CA 1
ATOM 752 C C . VAL A 1 93 ? -13.859 8.898 -5.238 1 92.38 93 VAL A C 1
ATOM 754 O O . VAL A 1 93 ? -13.625 7.73 -5.559 1 92.38 93 VAL A O 1
ATOM 757 N N . ARG A 1 94 ? -13.414 9.445 -4.133 1 91.31 94 ARG A N 1
ATOM 758 C CA . ARG A 1 94 ? -12.492 8.734 -3.256 1 91.31 94 ARG A CA 1
ATOM 759 C C . ARG A 1 94 ? -13.164 7.516 -2.629 1 91.31 94 ARG A C 1
ATOM 761 O O . ARG A 1 94 ? -12.609 6.418 -2.641 1 91.31 94 ARG A O 1
ATOM 768 N N . ILE A 1 95 ? -14.336 7.699 -2.135 1 92.94 95 ILE A N 1
ATOM 769 C CA . ILE A 1 95 ? -15.055 6.609 -1.482 1 92.94 95 ILE A CA 1
ATOM 770 C C . ILE A 1 95 ? -15.414 5.539 -2.512 1 92.94 95 ILE A C 1
ATOM 772 O O . ILE A 1 95 ? -15.281 4.344 -2.244 1 92.94 95 ILE A O 1
ATOM 776 N N . LEU A 1 96 ? -15.82 5.969 -3.697 1 93.38 96 LEU A N 1
ATOM 777 C CA . LEU A 1 96 ? -16.141 5.016 -4.75 1 93.38 96 LEU A CA 1
ATOM 778 C C . LEU A 1 96 ? -14.914 4.219 -5.168 1 93.38 96 LEU A C 1
ATOM 780 O O . LEU A 1 96 ? -15 3.012 -5.398 1 93.38 96 LEU A O 1
ATOM 784 N N . LEU A 1 97 ? -13.812 4.906 -5.25 1 92.38 97 LEU A N 1
ATOM 785 C CA . LEU A 1 97 ? -12.57 4.238 -5.617 1 92.38 97 LEU A CA 1
ATOM 786 C C . LEU A 1 97 ? -12.172 3.207 -4.562 1 92.38 97 LEU A C 1
ATOM 788 O O . LEU A 1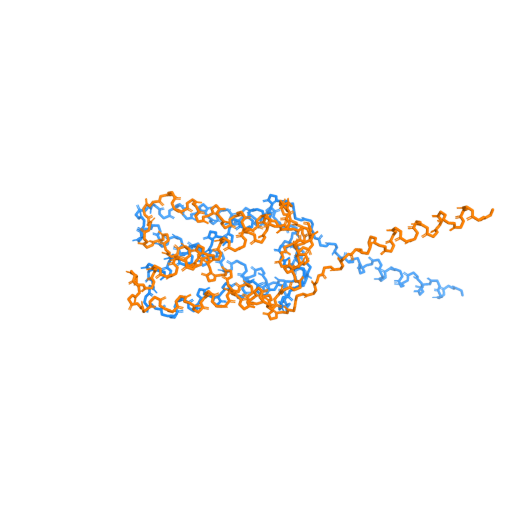 97 ? -11.828 2.072 -4.898 1 92.38 97 LEU A O 1
ATOM 792 N N . GLU A 1 98 ? -12.281 3.588 -3.303 1 93.19 98 GLU A N 1
ATOM 793 C CA . GLU A 1 98 ? -11.969 2.668 -2.215 1 93.19 98 GLU A CA 1
ATOM 794 C C . GLU A 1 98 ? -12.867 1.439 -2.252 1 93.19 98 GLU A C 1
ATOM 796 O O . GLU A 1 98 ? -12.391 0.305 -2.195 1 93.19 98 GLU A O 1
ATOM 801 N N . LEU A 1 99 ? -14.117 1.694 -2.416 1 94.81 99 LEU A N 1
ATOM 802 C CA . LEU A 1 99 ? -15.078 0.598 -2.395 1 94.81 99 LEU A CA 1
ATOM 803 C C . LEU A 1 99 ? -14.906 -0.296 -3.619 1 94.81 99 LEU A C 1
ATOM 805 O O . LEU A 1 99 ? -15.086 -1.515 -3.531 1 94.81 99 LEU A O 1
ATOM 809 N N . SER A 1 100 ? -14.602 0.33 -4.723 1 95.25 100 SER A N 1
ATOM 810 C CA . SER A 1 100 ? -14.391 -0.456 -5.934 1 95.25 100 SER A CA 1
ATOM 811 C C . SER A 1 100 ? -13.203 -1.399 -5.781 1 95.25 100 SER A C 1
ATOM 813 O O . SER A 1 100 ? -13.281 -2.574 -6.145 1 95.25 100 SER A O 1
ATOM 815 N N . VAL A 1 101 ? -12.102 -0.895 -5.223 1 95.31 101 VAL A N 1
ATOM 816 C CA . VAL A 1 101 ? -10.906 -1.716 -5.051 1 95.31 101 VAL A CA 1
ATOM 817 C C . VAL A 1 101 ? -11.203 -2.863 -4.086 1 95.31 101 VAL A C 1
ATOM 819 O O . VAL A 1 101 ? -10.867 -4.016 -4.359 1 95.31 101 VAL A O 1
ATOM 822 N N . HIS A 1 102 ? -11.898 -2.57 -2.986 1 97.06 102 HIS A N 1
ATOM 823 C CA . HIS A 1 102 ? -12.227 -3.611 -2.02 1 97.06 102 HIS A CA 1
ATOM 824 C C . HIS A 1 102 ? -13.203 -4.621 -2.609 1 97.06 102 HIS A C 1
ATOM 826 O O . HIS A 1 102 ? -13.117 -5.82 -2.326 1 97.06 102 HIS A O 1
ATOM 832 N N . THR A 1 103 ? -14.172 -4.152 -3.418 1 96.94 103 THR A N 1
ATOM 833 C CA . THR A 1 103 ? -15.125 -5.059 -4.051 1 96.94 103 THR A CA 1
ATOM 834 C C . THR A 1 103 ? -14.422 -5.996 -5.023 1 96.94 103 THR A C 1
ATOM 836 O O . THR A 1 103 ? -14.656 -7.203 -5.016 1 96.94 103 THR A O 1
ATOM 839 N N . PHE A 1 104 ? -13.5 -5.453 -5.832 1 96.31 104 PHE A N 1
ATOM 840 C CA . PHE A 1 104 ? -12.742 -6.273 -6.766 1 96.31 104 PHE A CA 1
ATOM 841 C C . PHE A 1 104 ? -11.852 -7.266 -6.023 1 96.31 104 PHE A C 1
ATOM 843 O O . PHE A 1 104 ? -11.727 -8.422 -6.434 1 96.31 104 PHE A O 1
ATOM 850 N N . ALA A 1 105 ? -11.258 -6.793 -4.938 1 96.62 105 ALA A N 1
ATOM 851 C CA . ALA A 1 105 ? -10.438 -7.684 -4.117 1 96.62 105 ALA A CA 1
ATOM 852 C C . ALA A 1 105 ? -11.273 -8.836 -3.564 1 96.62 105 ALA A C 1
ATOM 854 O O . ALA A 1 105 ? -10.82 -9.984 -3.553 1 96.62 105 ALA A O 1
ATOM 855 N N . PHE A 1 106 ? -12.477 -8.57 -3.156 1 97.62 106 PHE A N 1
ATOM 856 C CA . PHE A 1 106 ? -13.383 -9.594 -2.639 1 97.62 106 PHE A CA 1
ATOM 857 C C . PHE A 1 106 ? -13.703 -10.625 -3.715 1 97.62 106 PHE A C 1
ATOM 859 O O . PHE A 1 106 ? -13.625 -11.836 -3.467 1 97.62 106 PHE A O 1
ATOM 866 N N . ILE A 1 107 ? -14.031 -10.164 -4.867 1 96.81 107 ILE A N 1
ATOM 867 C CA . ILE A 1 107 ? -14.383 -11.047 -5.973 1 96.81 107 ILE A CA 1
ATOM 868 C C . ILE A 1 107 ? -13.195 -11.945 -6.32 1 96.81 107 ILE A C 1
ATOM 870 O O . ILE A 1 107 ? -13.367 -13.148 -6.535 1 96.81 107 ILE A O 1
ATOM 874 N N . CYS A 1 108 ? -12.016 -11.359 -6.344 1 95.25 108 CYS A N 1
ATOM 875 C CA . CYS A 1 108 ? -10.805 -12.125 -6.637 1 95.25 108 CYS A CA 1
ATOM 876 C C . CYS A 1 108 ? -10.539 -13.156 -5.551 1 95.25 108 CYS A C 1
ATOM 878 O O . CYS A 1 108 ? -10.188 -14.305 -5.848 1 95.25 108 CYS A O 1
ATOM 880 N N . PHE A 1 109 ? -10.758 -12.719 -4.355 1 96.06 109 PHE A N 1
ATOM 881 C CA . PHE A 1 109 ? -10.562 -13.641 -3.238 1 96.06 109 PHE A CA 1
ATOM 882 C C . PHE A 1 109 ? -11.57 -14.781 -3.293 1 96.06 109 PHE A C 1
ATOM 884 O O . PHE A 1 109 ? -11.203 -15.945 -3.109 1 96.06 109 PHE A O 1
ATOM 891 N N . TRP A 1 110 ? -12.789 -14.461 -3.553 1 96.44 110 TRP A N 1
ATOM 892 C CA . TRP A 1 110 ? -13.859 -15.453 -3.691 1 96.44 110 TRP A CA 1
ATOM 893 C C . TRP A 1 110 ? -13.508 -16.484 -4.746 1 96.44 110 TRP A C 1
ATOM 895 O O . TRP A 1 110 ? -13.602 -17.703 -4.496 1 96.44 110 TRP A O 1
ATOM 905 N N . ASP A 1 111 ? -13.055 -16.047 -5.848 1 94.44 111 ASP A N 1
ATOM 906 C CA . ASP A 1 111 ? -12.688 -16.938 -6.949 1 94.44 111 ASP A CA 1
ATOM 907 C C . ASP A 1 111 ? -11.461 -17.766 -6.594 1 94.44 111 ASP A C 1
ATOM 909 O O . ASP A 1 111 ? -11.398 -18.953 -6.914 1 94.44 111 ASP A O 1
ATOM 913 N N . LEU A 1 112 ? -10.5 -17.219 -5.945 1 91.94 112 LEU A N 1
ATOM 914 C CA . LEU A 1 112 ? -9.25 -17.875 -5.594 1 91.94 112 LEU A CA 1
ATOM 915 C C . LEU A 1 112 ? -9.492 -19.047 -4.656 1 91.94 112 LEU A C 1
ATOM 917 O O . LEU A 1 112 ? -8.836 -20.078 -4.766 1 91.94 112 LEU A O 1
ATOM 921 N N . LEU A 1 113 ? -10.359 -18.828 -3.703 1 91.31 113 LEU A N 1
ATOM 922 C CA . LEU A 1 113 ? -10.602 -19.844 -2.676 1 91.31 113 LEU A CA 1
ATOM 923 C C . LEU A 1 113 ? -11.016 -21.172 -3.301 1 91.31 113 LEU A C 1
ATOM 925 O O . LEU A 1 113 ? -10.469 -22.219 -2.947 1 91.31 113 LEU A O 1
ATOM 929 N N . ASP A 1 114 ? -11.828 -21.125 -4.211 1 87.88 114 ASP A N 1
ATOM 930 C CA . ASP A 1 114 ? -12.289 -22.328 -4.875 1 87.88 114 ASP A CA 1
ATOM 931 C C . ASP A 1 114 ? -11.273 -22.812 -5.902 1 87.88 114 ASP A C 1
ATOM 933 O O . ASP A 1 114 ? -10.789 -23.953 -5.82 1 87.88 114 ASP A O 1
ATOM 937 N N . SER A 1 115 ? -10.875 -21.984 -6.785 1 84 115 SER A N 1
ATOM 938 C CA . SER A 1 115 ? -10.109 -22.359 -7.969 1 84 115 SER A CA 1
ATOM 939 C C . SER A 1 115 ? -8.672 -22.719 -7.605 1 84 115 SER A C 1
ATOM 941 O O . SER A 1 115 ? -8.07 -23.609 -8.227 1 84 115 SER A O 1
ATOM 943 N N . ASN A 1 116 ? -8.148 -22.062 -6.543 1 77.19 116 ASN A N 1
ATOM 944 C CA . ASN A 1 116 ? -6.723 -22.219 -6.301 1 77.19 116 ASN A CA 1
ATOM 945 C C . ASN A 1 116 ? -6.453 -22.938 -4.984 1 77.19 116 ASN A C 1
ATOM 947 O O . ASN A 1 116 ? -5.48 -23.688 -4.863 1 77.19 116 ASN A O 1
ATOM 951 N N . PHE A 1 117 ? -7.332 -22.734 -4.062 1 80.44 117 PHE A N 1
ATOM 952 C CA . PHE A 1 117 ? -6.969 -23.203 -2.734 1 80.44 117 PHE A CA 1
ATOM 953 C C . PHE A 1 117 ? -7.902 -24.328 -2.285 1 80.44 117 PHE A C 1
ATOM 955 O O . PHE A 1 117 ? -7.629 -25.016 -1.298 1 80.44 117 PHE A O 1
ATOM 962 N N . GLY A 1 118 ? -8.984 -24.641 -3.002 1 86.19 118 GLY A N 1
ATOM 963 C CA . GLY A 1 118 ? -9.922 -25.703 -2.639 1 86.19 118 GLY A CA 1
ATOM 964 C C . GLY A 1 118 ? -10.594 -25.453 -1.301 1 86.19 118 GLY A C 1
ATOM 965 O O . GLY A 1 118 ? -10.82 -26.391 -0.535 1 86.19 118 GLY A O 1
ATOM 966 N N . LEU A 1 119 ? -10.766 -24.234 -0.961 1 89.38 119 LEU A N 1
ATOM 967 C CA . LEU A 1 119 ? -11.391 -23.844 0.293 1 89.38 119 LEU A CA 1
ATOM 968 C C . LEU A 1 119 ? -12.805 -23.312 0.051 1 89.38 119 LEU A C 1
ATOM 970 O O . LEU A 1 119 ? -13.133 -22.891 -1.062 1 89.38 119 LEU A O 1
ATOM 974 N N . PRO A 1 120 ? -13.68 -23.453 1.06 1 94.81 120 PRO A N 1
ATOM 975 C CA . PRO A 1 120 ? -15.023 -22.891 0.915 1 94.81 120 PRO A CA 1
ATOM 976 C C . PRO A 1 120 ? -15.008 -21.406 0.577 1 94.81 120 PRO A C 1
ATOM 978 O O . PRO A 1 120 ? -14.305 -20.625 1.232 1 94.81 120 PRO A O 1
ATOM 981 N N . THR A 1 121 ? -15.742 -21.016 -0.466 1 94.56 121 THR A N 1
ATOM 982 C CA . THR A 1 121 ? -15.766 -19.641 -0.935 1 94.56 121 THR A CA 1
ATOM 983 C C . THR A 1 121 ? -16.359 -18.719 0.131 1 94.56 121 THR A C 1
ATOM 985 O O . THR A 1 121 ? -16.109 -17.5 0.117 1 94.56 121 THR A O 1
ATOM 988 N N . GLU A 1 122 ? -17.094 -19.266 1.141 1 95.31 122 GLU A N 1
ATOM 989 C CA . GLU A 1 122 ? -17.719 -18.5 2.207 1 95.31 122 GLU A CA 1
ATOM 990 C C . GLU A 1 122 ? -16.672 -17.812 3.088 1 95.31 122 GLU A C 1
ATOM 992 O O . GLU A 1 122 ? -16.969 -16.812 3.742 1 95.31 122 GLU A O 1
ATOM 997 N N . ILE A 1 123 ? -15.477 -18.266 3.055 1 95.25 123 ILE A N 1
ATOM 998 C CA . ILE A 1 123 ? -14.383 -17.656 3.809 1 95.25 123 ILE A CA 1
ATOM 999 C C . ILE A 1 123 ? -14.156 -16.234 3.318 1 95.25 123 ILE A C 1
ATOM 1001 O O . ILE A 1 123 ? -13.789 -15.352 4.102 1 95.25 123 ILE A O 1
ATOM 1005 N N . SER A 1 124 ? -14.406 -15.969 2.051 1 96.62 124 SER A N 1
ATOM 1006 C CA . SER A 1 124 ? -14.211 -14.633 1.484 1 96.62 124 SER A CA 1
ATOM 1007 C C . SER A 1 124 ? -15.156 -13.625 2.111 1 96.62 124 SER A C 1
ATOM 1009 O O . SER A 1 124 ? -14.891 -12.414 2.084 1 96.62 124 SER A O 1
ATOM 1011 N N . TYR A 1 125 ? -16.266 -14.141 2.707 1 97.56 125 TYR A N 1
ATOM 1012 C CA . TYR A 1 125 ? -17.203 -13.234 3.35 1 97.56 125 TYR A CA 1
ATOM 1013 C C . TYR A 1 125 ? -16.578 -12.555 4.562 1 97.56 125 TYR A C 1
ATOM 1015 O O . TYR A 1 125 ? -16.984 -11.461 4.953 1 97.56 125 TYR A O 1
ATOM 1023 N N . ILE A 1 126 ? -15.594 -13.18 5.145 1 97.5 126 ILE A N 1
ATOM 1024 C CA . ILE A 1 126 ? -14.883 -12.578 6.262 1 97.5 126 ILE A CA 1
ATOM 1025 C C . ILE A 1 126 ? -14.242 -11.266 5.82 1 97.5 126 ILE A C 1
ATOM 1027 O O . ILE A 1 126 ? -14.289 -10.266 6.547 1 97.5 126 ILE A O 1
ATOM 1031 N N . TYR A 1 127 ? -13.688 -11.266 4.656 1 97.5 127 TYR A N 1
ATOM 1032 C CA . TYR A 1 127 ? -13.078 -10.047 4.121 1 97.5 127 TYR A CA 1
ATOM 1033 C C . TYR A 1 127 ? -14.133 -8.977 3.879 1 97.5 127 TYR A C 1
ATOM 1035 O O . TYR A 1 127 ? -13.945 -7.816 4.25 1 97.5 127 TYR A O 1
ATOM 1043 N N . ALA A 1 128 ? -15.258 -9.367 3.283 1 97.75 128 ALA A N 1
ATOM 1044 C CA . ALA A 1 128 ? -16.328 -8.422 2.998 1 97.75 128 ALA A CA 1
ATOM 1045 C C . ALA A 1 128 ? -16.891 -7.816 4.285 1 97.75 128 ALA A C 1
ATOM 1047 O O . ALA A 1 128 ? -17.125 -6.609 4.363 1 97.75 128 ALA A O 1
ATOM 1048 N N . VAL A 1 129 ? -17.031 -8.625 5.266 1 98.31 129 VAL A N 1
ATOM 1049 C CA . VAL A 1 129 ? -17.562 -8.172 6.551 1 98.31 129 VAL A CA 1
ATOM 1050 C C . VAL A 1 129 ? -16.547 -7.25 7.227 1 98.31 129 VAL A C 1
ATOM 1052 O O . VAL A 1 129 ? -16.922 -6.23 7.812 1 98.31 129 VAL A O 1
ATOM 1055 N N . ALA A 1 130 ? -15.281 -7.609 7.145 1 97.81 130 ALA A N 1
ATOM 1056 C CA . ALA A 1 130 ? -14.227 -6.773 7.719 1 97.81 130 ALA A CA 1
ATOM 1057 C C . ALA A 1 130 ? -14.211 -5.395 7.066 1 97.81 130 ALA A C 1
ATOM 1059 O O . ALA A 1 130 ? -14.047 -4.379 7.75 1 97.81 130 ALA A O 1
ATOM 1060 N N . VAL A 1 131 ? -14.391 -5.34 5.75 1 97.81 131 VAL A N 1
ATOM 1061 C CA . VAL A 1 131 ? -14.453 -4.07 5.031 1 97.81 131 VAL A CA 1
ATOM 1062 C C . VAL A 1 131 ? -15.664 -3.266 5.512 1 97.81 131 VAL A C 1
ATOM 1064 O O . VAL A 1 131 ? -15.547 -2.068 5.781 1 97.81 131 VAL A O 1
ATOM 1067 N N . ALA A 1 132 ? -16.828 -3.938 5.688 1 97.88 132 ALA A N 1
ATOM 1068 C CA . ALA A 1 132 ? -18.031 -3.268 6.168 1 97.88 132 ALA A CA 1
ATOM 1069 C C . ALA A 1 132 ? -17.828 -2.721 7.578 1 97.88 132 ALA A C 1
ATOM 1071 O O . ALA A 1 132 ? -18.203 -1.584 7.871 1 97.88 132 ALA A O 1
ATOM 1072 N N . ILE A 1 133 ? -17.25 -3.5 8.43 1 98 133 ILE A N 1
ATOM 1073 C CA . ILE A 1 133 ? -16.969 -3.068 9.797 1 98 133 ILE A CA 1
ATOM 1074 C C . ILE A 1 133 ? -16.047 -1.859 9.781 1 98 133 ILE A C 1
ATOM 1076 O O . ILE A 1 133 ? -16.266 -0.889 10.508 1 98 133 ILE A O 1
ATOM 1080 N N . TYR A 1 134 ? -15.016 -1.881 8.938 1 96.38 134 TYR A N 1
ATOM 1081 C CA . TYR A 1 134 ? -14.07 -0.776 8.828 1 96.38 134 TYR A CA 1
ATOM 1082 C C . TYR A 1 134 ? -14.789 0.523 8.484 1 96.38 134 TYR A C 1
ATOM 1084 O O . TYR A 1 134 ? -14.555 1.556 9.117 1 96.38 134 TYR A O 1
ATOM 1092 N N . TYR A 1 135 ? -15.664 0.484 7.477 1 96.31 135 TYR A N 1
ATOM 1093 C CA . TYR A 1 135 ? -16.344 1.705 7.051 1 96.31 135 TYR A CA 1
ATOM 1094 C C . TYR A 1 135 ? -17.359 2.162 8.094 1 96.31 135 TYR A C 1
ATOM 1096 O O . TYR A 1 135 ? -17.594 3.361 8.25 1 96.31 135 TYR A O 1
ATOM 1104 N N . CYS A 1 136 ? -17.844 1.174 8.93 1 96.69 136 CYS A N 1
ATOM 1105 C CA . CYS A 1 136 ? -18.75 1.533 10.023 1 96.69 136 CYS A CA 1
ATOM 1106 C C . CYS A 1 136 ? -17.984 2.217 11.148 1 96.69 136 CYS A C 1
ATOM 1108 O O . CYS A 1 136 ? -18.406 3.254 11.656 1 96.69 136 CYS A O 1
ATOM 1110 N N . VAL A 1 137 ? -16.859 1.698 11.484 1 95.56 137 VAL A N 1
ATOM 1111 C CA . VAL A 1 137 ? -16.109 2.232 12.617 1 95.56 137 VAL A CA 1
ATOM 1112 C C . VAL A 1 137 ? -15.422 3.537 12.211 1 95.56 137 VAL A C 1
ATOM 1114 O O . VAL A 1 137 ? -15.078 4.355 13.07 1 95.56 137 VAL A O 1
ATOM 1117 N N . THR A 1 138 ? -15.242 3.742 10.922 1 94.06 138 THR A N 1
ATOM 1118 C CA . THR A 1 138 ? -14.656 4.992 10.445 1 94.06 138 THR A CA 1
ATOM 1119 C C . THR A 1 138 ? -15.727 5.883 9.812 1 94.06 138 THR A C 1
ATOM 1121 O O . THR A 1 138 ? -15.453 6.629 8.875 1 94.06 138 THR A O 1
ATOM 1124 N N . TYR A 1 139 ? -16.938 5.73 10.258 1 94.31 139 TYR A N 1
ATOM 1125 C CA . TYR A 1 139 ? -18.062 6.469 9.68 1 94.31 139 TYR A CA 1
ATOM 1126 C C . TYR A 1 139 ? -17.828 7.973 9.758 1 94.31 139 TYR A C 1
ATOM 1128 O O . TYR A 1 139 ? -18.234 8.719 8.875 1 94.31 139 TYR A O 1
ATOM 1136 N N . GLU A 1 140 ? -17.172 8.516 10.75 1 92.62 140 GLU A N 1
ATOM 1137 C CA . GLU A 1 140 ? -16.859 9.945 10.859 1 92.62 140 GLU A CA 1
ATOM 1138 C C . GLU A 1 140 ? -15.969 10.398 9.711 1 92.62 140 GLU A C 1
ATOM 1140 O O . GLU A 1 140 ? -16.172 11.484 9.156 1 92.62 140 GLU A O 1
ATOM 1145 N N . ARG A 1 141 ? -14.984 9.578 9.438 1 89.56 141 ARG A N 1
ATOM 1146 C CA . ARG A 1 141 ? -14.125 9.898 8.297 1 89.56 141 ARG A CA 1
ATOM 1147 C C . ARG A 1 141 ? -14.922 9.891 6.996 1 89.56 141 ARG A C 1
ATOM 1149 O O . ARG A 1 141 ? -14.758 10.766 6.148 1 89.56 141 ARG A O 1
ATOM 1156 N N . VAL A 1 142 ? -15.727 8.828 6.848 1 92.31 142 VAL A N 1
ATOM 1157 C CA . VAL A 1 142 ? -16.484 8.672 5.617 1 92.31 142 VAL A CA 1
ATOM 1158 C C . VAL A 1 142 ? -17.375 9.891 5.402 1 92.31 142 VAL A C 1
ATOM 1160 O O . VAL A 1 142 ? -17.406 10.461 4.305 1 92.31 142 VAL A O 1
ATOM 1163 N N . MET A 1 143 ? -18.047 10.359 6.43 1 92.81 143 MET A N 1
ATOM 1164 C CA . MET A 1 143 ? -18.922 11.523 6.324 1 92.81 143 MET A CA 1
ATOM 1165 C C . MET A 1 143 ? -18.125 12.789 6.043 1 92.81 143 MET A C 1
ATOM 1167 O O . MET A 1 143 ? -18.562 13.633 5.258 1 92.81 143 MET A O 1
ATOM 1171 N N . TRP A 1 144 ? -17.031 12.859 6.668 1 90.19 144 TRP A N 1
ATOM 1172 C CA . TRP A 1 144 ? -16.172 14.016 6.445 1 90.19 144 TRP A CA 1
ATOM 1173 C C . TRP A 1 144 ? -15.68 14.055 5 1 90.19 14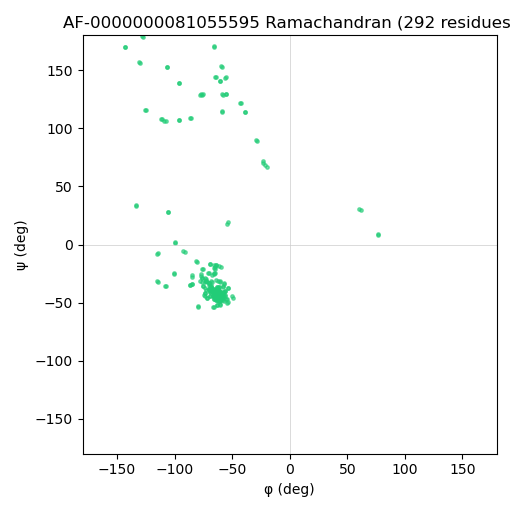4 TRP A C 1
ATOM 1175 O O . TRP A 1 144 ? -15.719 15.109 4.355 1 90.19 144 TRP A O 1
ATOM 1185 N N . VAL A 1 145 ? -15.203 12.93 4.516 1 88.81 145 VAL A N 1
ATOM 1186 C CA . VAL A 1 145 ? -14.68 12.836 3.16 1 88.81 145 VAL A CA 1
ATOM 1187 C C . VAL A 1 145 ? -15.781 13.148 2.15 1 88.81 145 VAL A C 1
ATOM 1189 O O . VAL A 1 145 ? -15.555 13.867 1.175 1 88.81 145 VAL A O 1
ATOM 1192 N N . LEU A 1 146 ? -17 12.695 2.432 1 90.56 146 LEU A N 1
ATOM 1193 C CA . LEU A 1 146 ? -18.094 12.891 1.5 1 90.56 146 LEU A CA 1
ATOM 1194 C C . LEU A 1 146 ? -18.484 14.367 1.418 1 90.56 146 LEU A C 1
ATOM 1196 O O . LEU A 1 146 ? -19.094 14.797 0.434 1 90.56 146 LEU A O 1
ATOM 1200 N N . LYS A 1 147 ? -18.078 15.133 2.369 1 89.62 147 LYS A N 1
ATOM 1201 C CA . LYS A 1 147 ? -18.406 16.547 2.408 1 89.62 147 LYS A CA 1
ATOM 1202 C C . LYS A 1 147 ? -17.344 17.391 1.7 1 89.62 147 LYS A C 1
ATOM 1204 O O . LYS A 1 147 ? -17.516 18.594 1.527 1 89.62 147 LYS A O 1
ATOM 1209 N N . GLN A 1 148 ? -16.359 16.688 1.355 1 85.44 148 GLN A N 1
ATOM 1210 C CA . GLN A 1 148 ? -15.281 17.422 0.691 1 85.44 148 GLN A CA 1
ATOM 1211 C C . GLN A 1 148 ? -15.555 17.562 -0.804 1 85.44 148 GLN A C 1
ATOM 1213 O O . GLN A 1 148 ? -16.203 16.703 -1.404 1 85.44 148 GLN A O 1
ATOM 1218 N N . MET B 1 1 ? 22.734 43.719 34.5 1 41.81 1 MET B N 1
ATOM 1219 C CA . MET B 1 1 ? 21.984 43.938 33.281 1 41.81 1 MET B CA 1
ATOM 1220 C C . MET B 1 1 ? 22.516 43.031 32.156 1 41.81 1 MET B C 1
ATOM 1222 O O . MET B 1 1 ? 21.766 42.594 31.297 1 41.81 1 MET B O 1
ATOM 1226 N N . ASP B 1 2 ? 23.75 42.562 32.219 1 58.81 2 ASP B N 1
ATOM 1227 C CA . ASP B 1 2 ? 24.375 41.781 31.156 1 58.81 2 ASP B CA 1
ATOM 1228 C C . ASP B 1 2 ? 24.016 40.312 31.297 1 58.81 2 ASP B C 1
ATOM 1230 O O . ASP B 1 2 ? 23.875 39.594 30.281 1 58.81 2 ASP B O 1
ATOM 1234 N N . ASP B 1 3 ? 23.734 39.781 32.438 1 61.28 3 ASP B N 1
ATOM 1235 C CA . ASP B 1 3 ? 23.484 38.344 32.594 1 61.28 3 ASP B CA 1
ATOM 1236 C C . ASP B 1 3 ? 22.094 37.969 32.094 1 61.28 3 ASP B C 1
ATOM 1238 O O . ASP B 1 3 ? 21.906 36.906 31.531 1 61.28 3 ASP B O 1
ATOM 1242 N N . LEU B 1 4 ? 21.109 38.938 32.25 1 60.03 4 LEU B N 1
ATOM 1243 C CA . LEU B 1 4 ? 19.766 38.656 31.766 1 60.03 4 LEU B CA 1
ATOM 1244 C C . LEU B 1 4 ? 19.719 38.719 30.25 1 60.03 4 LEU B C 1
ATOM 1246 O O . LEU B 1 4 ? 18.984 37.969 29.609 1 60.03 4 LEU B O 1
ATOM 1250 N N . SER B 1 5 ? 20.609 39.562 29.625 1 59.31 5 SER B N 1
ATOM 1251 C CA . SER B 1 5 ? 20.688 39.625 28.172 1 59.31 5 SER B CA 1
ATOM 1252 C C . SER B 1 5 ? 21.281 38.344 27.594 1 59.31 5 SER B C 1
ATOM 1254 O O . SER B 1 5 ? 20.812 37.844 26.578 1 59.31 5 SER B O 1
ATOM 1256 N N . ASN B 1 6 ? 22.25 37.781 28.328 1 59.41 6 ASN B N 1
ATOM 1257 C CA . ASN B 1 6 ? 22.828 36.531 27.844 1 59.41 6 ASN B CA 1
ATOM 1258 C C . ASN B 1 6 ? 21.875 35.344 28.016 1 59.41 6 ASN B C 1
ATOM 1260 O O . ASN B 1 6 ? 21.875 34.438 27.203 1 59.41 6 ASN B O 1
ATOM 1264 N N . ALA B 1 7 ? 21.047 35.406 29.062 1 61.34 7 ALA B N 1
ATOM 1265 C CA . ALA B 1 7 ? 20.078 34.344 29.234 1 61.34 7 ALA B CA 1
ATOM 1266 C C . ALA B 1 7 ? 18.984 34.406 28.172 1 61.34 7 ALA B C 1
ATOM 1268 O O . ALA B 1 7 ? 18.547 33.375 27.656 1 61.34 7 ALA B O 1
ATOM 1269 N N . HIS B 1 8 ? 18.578 35.625 27.688 1 56.62 8 HIS B N 1
ATOM 1270 C CA . HIS B 1 8 ? 17.594 35.781 26.625 1 56.62 8 HIS B CA 1
ATOM 1271 C C . HIS B 1 8 ? 18.188 35.375 25.281 1 56.62 8 HIS B C 1
ATOM 1273 O O . HIS B 1 8 ? 17.5 34.781 24.453 1 56.62 8 HIS B O 1
ATOM 1279 N N . ARG B 1 9 ? 19.5 35.719 25.031 1 57.28 9 ARG B N 1
ATOM 1280 C CA . ARG B 1 9 ? 20.156 35.312 23.797 1 57.28 9 ARG B CA 1
ATOM 1281 C C . ARG B 1 9 ? 20.406 33.812 23.781 1 57.28 9 ARG B C 1
ATOM 1283 O O . ARG B 1 9 ? 20.266 33.188 22.734 1 57.28 9 ARG B O 1
ATOM 1290 N N . GLY B 1 10 ? 20.656 33.281 24.922 1 54.91 10 GLY B N 1
ATOM 1291 C CA . GLY B 1 10 ? 20.828 31.844 25.016 1 54.91 10 GLY B CA 1
ATOM 1292 C C . GLY B 1 10 ? 19.547 31.078 24.766 1 54.91 10 GLY B C 1
ATOM 1293 O O . GLY B 1 10 ? 19.562 30 24.172 1 54.91 10 GLY B O 1
ATOM 1294 N N . GLY B 1 11 ? 18.406 31.625 25.312 1 54.69 11 GLY B N 1
ATOM 1295 C CA . GLY B 1 11 ? 17.109 31.016 25.078 1 54.69 11 GLY B CA 1
ATOM 1296 C C . GLY B 1 11 ? 16.672 31.062 23.625 1 54.69 11 GLY B C 1
ATOM 1297 O O . GLY B 1 11 ? 16.094 30.109 23.109 1 54.69 11 GLY B O 1
ATOM 1298 N N . ARG B 1 12 ? 16.875 32.312 23 1 52.38 12 ARG B N 1
ATOM 1299 C CA . ARG B 1 12 ? 16.562 32.438 21.578 1 52.38 12 ARG B CA 1
ATOM 1300 C C . ARG B 1 12 ? 17.484 31.562 20.734 1 52.38 12 ARG B C 1
ATOM 1302 O O . ARG B 1 12 ? 17.062 30.969 19.734 1 52.38 12 ARG B O 1
ATOM 1309 N N . ARG B 1 13 ? 18.781 31.531 21.016 1 50.69 13 ARG B N 1
ATOM 1310 C CA . ARG B 1 13 ? 19.703 30.656 20.281 1 50.69 13 ARG B CA 1
ATOM 1311 C C . ARG B 1 13 ? 19.297 29.188 20.453 1 50.69 13 ARG B C 1
ATOM 1313 O O . ARG B 1 13 ? 19.359 28.422 19.5 1 50.69 13 ARG B O 1
ATOM 1320 N N . LYS B 1 14 ? 19.094 28.688 21.688 1 53.5 14 LYS B N 1
ATOM 1321 C CA . LYS B 1 14 ? 18.578 27.344 21.859 1 53.5 14 LYS B CA 1
ATOM 1322 C C . LYS B 1 14 ? 17.25 27.156 21.141 1 53.5 14 LYS B C 1
ATOM 1324 O O . LYS B 1 14 ? 16.984 26.094 20.578 1 53.5 14 LYS B O 1
ATOM 1329 N N . GLN B 1 15 ? 16.328 28.062 21.125 1 49.53 15 GLN B N 1
ATOM 1330 C CA . GLN B 1 15 ? 15.117 28.016 20.312 1 49.53 15 GLN B CA 1
ATOM 1331 C C . GLN B 1 15 ? 15.445 28.031 18.828 1 49.53 15 GLN B C 1
ATOM 1333 O O . GLN B 1 15 ? 14.805 27.344 18.031 1 49.53 15 GLN B O 1
ATOM 1338 N N . GLY B 1 16 ? 16.266 28.984 18.266 1 45.75 16 GLY B N 1
ATOM 1339 C CA . GLY B 1 16 ? 16.734 28.984 16.891 1 45.75 16 GLY B CA 1
ATOM 1340 C C . GLY B 1 16 ? 17.422 27.688 16.5 1 45.75 16 GLY B C 1
ATOM 1341 O O . GLY B 1 16 ? 17.297 27.234 15.359 1 45.75 16 GLY B O 1
ATOM 1342 N N . LEU B 1 17 ? 18.375 27.188 17.266 1 47.94 17 LEU B N 1
ATOM 1343 C CA . LEU B 1 17 ? 19.078 25.938 17 1 47.94 17 LEU B CA 1
ATOM 1344 C C . LEU B 1 17 ? 18.125 24.75 17 1 47.94 17 LEU B C 1
ATOM 1346 O O . LEU B 1 17 ? 18.438 23.688 16.469 1 47.94 17 LEU B O 1
ATOM 1350 N N . LEU B 1 18 ? 17.25 24.641 17.953 1 46.28 18 LEU B N 1
ATOM 1351 C CA . LEU B 1 18 ? 16.203 23.656 17.734 1 46.28 18 LEU B CA 1
ATOM 1352 C C . LEU B 1 18 ? 15.5 23.906 16.406 1 46.28 18 LEU B C 1
ATOM 1354 O O . LEU B 1 18 ? 14.43 24.531 16.375 1 46.28 18 LEU B O 1
ATOM 1358 N N . ALA B 1 19 ? 16.016 24.609 15.547 1 45.78 19 ALA B N 1
ATOM 1359 C CA . ALA B 1 19 ? 15.562 24.734 14.164 1 45.78 19 ALA B CA 1
ATOM 1360 C C . ALA B 1 19 ? 14.766 23.516 13.727 1 45.78 19 ALA B C 1
ATOM 1362 O O . ALA B 1 19 ? 15.281 22.391 13.734 1 45.78 19 ALA B O 1
ATOM 1363 N N . GLU B 1 20 ? 13.578 23.281 14.164 1 51.84 20 GLU B N 1
ATOM 1364 C CA . GLU B 1 20 ? 12.602 22.297 13.703 1 51.84 20 GLU B CA 1
ATOM 1365 C C . GLU B 1 20 ? 12.898 21.859 12.273 1 51.84 20 GLU B C 1
ATOM 1367 O O . GLU B 1 20 ? 12.875 22.672 11.344 1 51.84 20 GLU B O 1
ATOM 1372 N N . GLU B 1 21 ? 14.031 21.125 12.078 1 59.53 21 GLU B N 1
ATOM 1373 C CA . GLU B 1 21 ? 14.375 20.656 10.742 1 59.53 21 GLU B CA 1
ATOM 1374 C C . GLU B 1 21 ? 13.125 20.438 9.891 1 59.53 21 GLU B C 1
ATOM 1376 O O . GLU B 1 21 ? 12.273 19.625 10.242 1 59.53 21 GLU B O 1
ATOM 1381 N N . GLU B 1 22 ? 12.688 21.328 9.234 1 74.25 22 GLU B N 1
ATOM 1382 C CA . GLU B 1 22 ? 11.555 21.328 8.312 1 74.25 22 GLU B CA 1
ATOM 1383 C C . GLU B 1 22 ? 11.492 20.031 7.516 1 74.25 22 GLU B C 1
ATOM 1385 O O . GLU B 1 22 ? 12.523 19.484 7.117 1 74.25 22 GLU B O 1
ATOM 1390 N N . THR B 1 23 ? 10.523 19.25 7.688 1 77.12 23 THR B N 1
ATOM 1391 C CA . THR B 1 23 ? 10.297 18.062 6.875 1 77.12 23 THR B CA 1
ATOM 1392 C C . THR B 1 23 ? 10.531 18.359 5.398 1 77.12 23 THR B C 1
ATOM 1394 O O . THR B 1 23 ? 10.094 19.391 4.891 1 77.12 23 THR B O 1
ATOM 1397 N N . PRO B 1 24 ? 11.445 17.609 4.836 1 80.62 24 PRO B N 1
ATOM 1398 C CA . PRO B 1 24 ? 11.719 17.844 3.418 1 80.62 24 PRO B CA 1
ATOM 1399 C C . PRO B 1 24 ? 10.469 17.734 2.551 1 80.62 24 PRO B C 1
ATOM 1401 O O . PRO B 1 24 ? 9.57 16.938 2.855 1 80.62 24 PRO B O 1
ATOM 1404 N N . TYR B 1 25 ? 10.445 18.578 1.562 1 79.62 25 TYR B N 1
ATOM 1405 C CA . TYR B 1 25 ? 9.367 18.531 0.577 1 79.62 25 TYR B CA 1
ATOM 1406 C C . TYR B 1 25 ? 9.57 17.375 -0.391 1 79.62 25 TYR B C 1
ATOM 1408 O O . TYR B 1 25 ? 10.688 17.125 -0.845 1 79.62 25 TYR B O 1
ATOM 1416 N N . MET B 1 26 ? 8.547 16.531 -0.597 1 82.75 26 MET B N 1
ATOM 1417 C CA . MET B 1 26 ? 8.555 15.477 -1.601 1 82.75 26 MET B CA 1
ATOM 1418 C C . MET B 1 26 ? 7.57 15.781 -2.723 1 82.75 26 MET B C 1
ATOM 1420 O O . MET B 1 26 ? 6.355 15.648 -2.545 1 82.75 26 MET B O 1
ATOM 1424 N N . PRO B 1 27 ? 8.148 16.141 -3.922 1 84 27 PRO B N 1
ATOM 1425 C CA . PRO B 1 27 ? 7.234 16.453 -5.02 1 84 27 PRO B CA 1
ATOM 1426 C C . PRO B 1 27 ? 6.426 15.242 -5.477 1 84 27 PRO B C 1
ATOM 1428 O O . PRO B 1 27 ? 6.758 14.109 -5.133 1 84 27 PRO B O 1
ATOM 1431 N N . LEU B 1 28 ? 5.523 15.461 -6.25 1 79.62 28 LEU B N 1
ATOM 1432 C CA . LEU B 1 28 ? 4.539 14.469 -6.68 1 79.62 28 LEU B CA 1
ATOM 1433 C C . LEU B 1 28 ? 5.211 13.305 -7.395 1 79.62 28 LEU B C 1
ATOM 1435 O O . LEU B 1 28 ? 4.863 12.148 -7.164 1 79.62 28 LEU B O 1
ATOM 1439 N N . TRP B 1 29 ? 6.113 13.68 -8.25 1 84.81 29 TRP B N 1
ATOM 1440 C CA . TRP B 1 29 ? 6.711 12.633 -9.062 1 84.81 29 TRP B CA 1
ATOM 1441 C C . TRP B 1 29 ? 7.516 11.664 -8.203 1 84.81 29 TRP B C 1
ATOM 1443 O O . TRP B 1 29 ? 7.617 10.477 -8.516 1 84.81 29 TRP B O 1
ATOM 1453 N N . GLN B 1 30 ? 8.016 12.102 -7 1 88.75 30 GLN B N 1
ATOM 1454 C CA . GLN B 1 30 ? 8.711 11.211 -6.074 1 88.75 30 GLN B CA 1
ATOM 1455 C C . GLN B 1 30 ? 7.734 10.305 -5.34 1 88.75 30 GLN B C 1
ATOM 1457 O O . GLN B 1 30 ? 8.031 9.133 -5.094 1 88.75 30 GLN B O 1
ATOM 1462 N N . THR B 1 31 ? 6.637 10.875 -5.066 1 83.19 31 THR B N 1
ATOM 1463 C CA . THR B 1 31 ? 5.586 10.109 -4.41 1 83.19 31 THR B CA 1
ATOM 1464 C C . THR B 1 31 ? 5.043 9.023 -5.344 1 83.19 31 THR B C 1
ATOM 1466 O O . THR B 1 31 ? 4.812 7.891 -4.922 1 83.19 31 THR B O 1
ATOM 1469 N N . ILE B 1 32 ? 4.914 9.367 -6.574 1 83.19 32 ILE B N 1
ATOM 1470 C CA . ILE B 1 32 ? 4.438 8.422 -7.574 1 83.19 32 ILE B CA 1
ATOM 1471 C C . ILE B 1 32 ? 5.449 7.285 -7.727 1 83.19 32 ILE B C 1
ATOM 1473 O O . ILE B 1 32 ? 5.07 6.117 -7.824 1 83.19 32 ILE B O 1
ATOM 1477 N N . MET B 1 33 ? 6.676 7.656 -7.727 1 88.38 33 MET B N 1
ATOM 1478 C CA . MET B 1 33 ? 7.715 6.641 -7.82 1 88.38 33 MET B CA 1
ATOM 1479 C C . MET B 1 33 ? 7.66 5.691 -6.625 1 88.38 33 MET B C 1
ATOM 1481 O O . MET B 1 33 ? 7.734 4.473 -6.793 1 88.38 33 MET B O 1
ATOM 1485 N N . ARG B 1 34 ? 7.512 6.293 -5.469 1 87.94 34 ARG B N 1
ATOM 1486 C CA . ARG B 1 34 ? 7.438 5.488 -4.25 1 87.94 34 ARG B CA 1
ATOM 1487 C C . ARG B 1 34 ? 6.242 4.539 -4.293 1 87.94 34 ARG B C 1
ATOM 1489 O O . ARG B 1 34 ? 6.383 3.346 -4.016 1 87.94 34 ARG B O 1
ATOM 1496 N N . TYR B 1 35 ? 5.141 5.086 -4.695 1 83.88 35 TYR B N 1
ATOM 1497 C CA . TYR B 1 35 ? 3.924 4.277 -4.711 1 83.88 35 TYR B CA 1
ATOM 1498 C C . TYR B 1 35 ? 4.004 3.195 -5.777 1 83.88 35 TYR B C 1
ATOM 1500 O O . TYR B 1 35 ? 3.514 2.08 -5.578 1 83.88 35 TYR B O 1
ATOM 1508 N N . THR B 1 36 ? 4.59 3.484 -6.875 1 87.31 36 THR B N 1
ATOM 1509 C CA . THR B 1 36 ? 4.77 2.5 -7.938 1 87.31 36 THR B CA 1
ATOM 1510 C C . THR B 1 36 ? 5.656 1.353 -7.465 1 87.31 36 THR B C 1
ATOM 1512 O O . THR B 1 36 ? 5.305 0.182 -7.617 1 87.31 36 THR B O 1
ATOM 1515 N N . LEU B 1 37 ? 6.707 1.7 -6.801 1 92.31 37 LEU B N 1
ATOM 1516 C CA . LEU B 1 37 ? 7.637 0.683 -6.324 1 92.31 37 LEU B CA 1
ATOM 1517 C C . LEU B 1 37 ? 7.016 -0.141 -5.199 1 92.31 37 LEU B C 1
ATOM 1519 O O . LEU B 1 37 ? 7.258 -1.346 -5.102 1 92.31 37 LEU B O 1
ATOM 1523 N N . GLU B 1 38 ? 6.297 0.522 -4.398 1 87.69 38 GLU B N 1
ATOM 1524 C CA . GLU B 1 38 ? 5.598 -0.166 -3.318 1 87.69 38 GLU B CA 1
ATOM 1525 C C . GLU B 1 38 ? 4.598 -1.179 -3.867 1 87.69 38 GLU B C 1
ATOM 1527 O O . GLU B 1 38 ? 4.586 -2.338 -3.449 1 87.69 38 GLU B O 1
ATOM 1532 N N . VAL B 1 39 ? 3.807 -0.792 -4.77 1 87.81 39 VAL B N 1
ATOM 1533 C CA . VAL B 1 39 ? 2.795 -1.659 -5.367 1 87.81 39 VAL B CA 1
ATOM 1534 C C . VAL B 1 39 ? 3.471 -2.826 -6.082 1 87.81 39 VAL B C 1
ATOM 1536 O O . VAL B 1 39 ? 3.074 -3.98 -5.914 1 87.81 39 VAL B O 1
ATOM 1539 N N . LEU B 1 40 ? 4.477 -2.537 -6.875 1 91.94 40 LEU B N 1
ATOM 1540 C CA . LEU B 1 40 ? 5.199 -3.596 -7.57 1 91.94 40 LEU B CA 1
ATOM 1541 C C . LEU B 1 40 ? 5.832 -4.562 -6.574 1 91.94 40 LEU B C 1
ATOM 1543 O O . LEU B 1 40 ? 5.781 -5.781 -6.766 1 91.94 40 LEU B O 1
ATOM 1547 N N . GLY B 1 41 ? 6.391 -4.016 -5.523 1 93.81 41 GLY B N 1
ATOM 1548 C CA . GLY B 1 41 ? 6.973 -4.871 -4.504 1 93.81 41 GLY B CA 1
ATOM 1549 C C . GLY B 1 41 ? 5.969 -5.836 -3.893 1 93.81 41 GLY B C 1
ATOM 1550 O O . GLY B 1 41 ? 6.254 -7.027 -3.752 1 93.81 41 GLY B O 1
ATOM 1551 N N . ILE B 1 42 ? 4.852 -5.336 -3.557 1 90.69 42 ILE B N 1
ATOM 1552 C CA . ILE B 1 42 ? 3.811 -6.164 -2.955 1 90.69 42 ILE B CA 1
ATOM 1553 C C . ILE B 1 42 ? 3.348 -7.219 -3.957 1 90.69 42 ILE B C 1
ATOM 1555 O O . ILE B 1 42 ? 3.146 -8.383 -3.596 1 90.69 42 ILE B O 1
ATOM 1559 N N . ILE B 1 43 ? 3.199 -6.848 -5.199 1 90.56 43 ILE B N 1
ATOM 1560 C CA . ILE B 1 43 ? 2.797 -7.773 -6.254 1 90.56 43 ILE B CA 1
ATOM 1561 C C . ILE B 1 43 ? 3.832 -8.891 -6.387 1 90.56 43 ILE B C 1
ATOM 1563 O O . ILE B 1 43 ? 3.479 -10.062 -6.477 1 90.56 43 ILE B O 1
ATOM 1567 N N . PHE B 1 44 ? 5.102 -8.547 -6.352 1 93.81 44 PHE B N 1
ATOM 1568 C CA . PHE B 1 44 ? 6.152 -9.547 -6.496 1 93.81 44 PHE B CA 1
ATOM 1569 C C . PHE B 1 44 ? 6.152 -10.508 -5.312 1 93.81 44 PHE B C 1
ATOM 1571 O O . PHE B 1 44 ? 6.23 -11.719 -5.492 1 93.81 44 PHE B O 1
ATOM 1578 N N . LEU B 1 45 ? 6.027 -9.969 -4.137 1 93.81 45 LEU B N 1
ATOM 1579 C CA . LEU B 1 45 ? 6.012 -10.789 -2.93 1 93.81 45 LEU B CA 1
ATOM 1580 C C . LEU B 1 45 ? 4.797 -11.711 -2.914 1 93.81 45 LEU B C 1
ATOM 1582 O O . LEU B 1 45 ? 4.93 -12.914 -2.662 1 93.81 45 LEU B O 1
ATOM 1586 N N . SER B 1 46 ? 3.68 -11.188 -3.266 1 90.12 46 SER B N 1
ATOM 1587 C CA . SER B 1 46 ? 2.445 -11.961 -3.182 1 90.12 46 SER B CA 1
ATOM 1588 C C . SER B 1 46 ? 2.377 -13.008 -4.285 1 90.12 46 SER B C 1
ATOM 1590 O O . SER B 1 46 ? 1.936 -14.141 -4.051 1 90.12 46 SER B O 1
ATOM 1592 N N . THR B 1 47 ? 2.77 -12.648 -5.48 1 89.56 47 THR B N 1
ATOM 1593 C CA . THR B 1 47 ? 2.775 -13.594 -6.59 1 89.56 47 THR B CA 1
ATOM 1594 C C . THR B 1 47 ? 3.738 -14.742 -6.309 1 89.56 47 THR B C 1
ATOM 1596 O O . THR B 1 47 ? 3.432 -15.906 -6.598 1 89.56 47 THR B O 1
ATOM 1599 N N . TRP B 1 48 ? 4.855 -14.359 -5.789 1 92.31 48 TRP B N 1
ATOM 1600 C CA . TRP B 1 48 ? 5.824 -15.398 -5.449 1 92.31 48 TRP B CA 1
ATOM 1601 C C . TRP B 1 48 ? 5.246 -16.359 -4.418 1 92.31 48 TRP B C 1
ATOM 1603 O O . TRP B 1 48 ? 5.328 -17.578 -4.582 1 92.31 48 TRP B O 1
ATOM 1613 N N . ALA B 1 49 ? 4.676 -15.828 -3.373 1 88.44 49 ALA B N 1
ATOM 1614 C CA . ALA B 1 49 ? 4.043 -16.672 -2.365 1 88.44 49 ALA B CA 1
ATOM 1615 C C . ALA B 1 49 ? 2.957 -17.547 -2.986 1 88.44 49 ALA B C 1
ATOM 1617 O O . ALA B 1 49 ? 2.854 -18.734 -2.678 1 88.44 49 ALA B O 1
ATOM 1618 N N . ALA B 1 50 ? 2.23 -17.031 -3.945 1 84.88 50 ALA B N 1
ATOM 1619 C CA . ALA B 1 50 ? 1.08 -17.719 -4.539 1 84.88 50 ALA B CA 1
ATOM 1620 C C . ALA B 1 50 ? 1.525 -18.797 -5.516 1 84.88 50 ALA B C 1
ATOM 1622 O O . ALA B 1 50 ? 0.799 -19.766 -5.746 1 84.88 50 ALA B O 1
ATOM 1623 N N . THR B 1 51 ? 2.664 -18.641 -6.059 1 85.88 51 THR B N 1
ATOM 1624 C CA . THR B 1 51 ? 3.055 -19.562 -7.113 1 85.88 51 THR B CA 1
ATOM 1625 C C . THR B 1 51 ? 4.137 -20.516 -6.625 1 85.88 51 THR B C 1
ATOM 1627 O O . THR B 1 51 ? 4.137 -21.703 -6.977 1 85.88 51 THR B O 1
ATOM 1630 N N . ARG B 1 52 ? 5.051 -19.984 -5.754 1 85.06 52 ARG B N 1
ATOM 1631 C CA . ARG B 1 52 ? 6.184 -20.797 -5.332 1 85.06 52 ARG B CA 1
ATOM 1632 C C . ARG B 1 52 ? 5.945 -21.391 -3.949 1 85.06 52 ARG B C 1
ATOM 1634 O O . ARG B 1 52 ? 6.527 -22.422 -3.602 1 85.06 52 ARG B O 1
ATOM 1641 N N . GLN B 1 53 ? 5.125 -20.766 -3.188 1 83.06 53 GLN B N 1
ATOM 1642 C CA . GLN B 1 53 ? 4.918 -21.172 -1.803 1 83.06 53 GLN B CA 1
ATOM 1643 C C . GLN B 1 53 ? 3.43 -21.234 -1.463 1 83.06 53 GLN B C 1
ATOM 1645 O O . GLN B 1 53 ? 3.027 -20.891 -0.349 1 83.06 53 GLN B O 1
ATOM 1650 N N . ARG B 1 54 ? 2.631 -21.594 -2.439 1 76.19 54 ARG B N 1
ATOM 1651 C CA . ARG B 1 54 ? 1.176 -21.516 -2.369 1 76.19 54 ARG B CA 1
ATOM 1652 C C . ARG B 1 54 ? 0.644 -22.234 -1.136 1 76.19 54 ARG B C 1
ATOM 1654 O O . ARG B 1 54 ? -0.234 -21.719 -0.44 1 76.19 54 ARG B O 1
ATOM 1661 N N . ASN B 1 55 ? 1.243 -23.312 -0.789 1 79.56 55 ASN B N 1
ATOM 1662 C CA . ASN B 1 55 ? 0.687 -24.172 0.261 1 79.56 55 ASN B CA 1
ATOM 1663 C C . ASN B 1 55 ? 1.383 -23.938 1.599 1 79.56 55 ASN B C 1
ATOM 1665 O O . ASN B 1 55 ? 1.104 -24.625 2.578 1 79.56 55 ASN B O 1
ATOM 1669 N N . SER B 1 56 ? 2.279 -23.047 1.555 1 83.94 56 SER B N 1
ATOM 1670 C CA . SER B 1 56 ? 3.002 -22.766 2.793 1 83.94 56 SER B CA 1
ATOM 1671 C C . SER B 1 56 ? 2.398 -21.578 3.535 1 83.94 56 SER B C 1
ATOM 1673 O O . SER B 1 56 ? 2.539 -20.438 3.104 1 83.94 56 SER B O 1
ATOM 1675 N N . ALA B 1 57 ? 1.733 -21.859 4.621 1 85.31 57 ALA B N 1
ATOM 1676 C CA . ALA B 1 57 ? 1.192 -20.781 5.457 1 85.31 57 ALA B CA 1
ATOM 1677 C C . ALA B 1 57 ? 2.305 -19.875 5.98 1 85.31 57 ALA B C 1
ATOM 1679 O O . ALA B 1 57 ? 2.119 -18.672 6.117 1 85.31 57 ALA B O 1
ATOM 1680 N N . PHE B 1 58 ? 3.377 -20.516 6.18 1 88.12 58 PHE B N 1
ATOM 1681 C CA . PHE B 1 58 ? 4.52 -19.812 6.742 1 88.12 58 PHE B CA 1
ATOM 1682 C C . PHE B 1 58 ? 4.91 -18.625 5.863 1 88.12 58 PHE B C 1
ATOM 1684 O O . PHE B 1 58 ? 5.035 -17.5 6.344 1 88.12 58 PHE B O 1
ATOM 1691 N N . PHE B 1 59 ? 4.98 -18.766 4.574 1 87.69 59 PHE B N 1
ATOM 1692 C CA . PHE B 1 59 ? 5.453 -17.703 3.686 1 87.69 59 PHE B CA 1
ATOM 1693 C C . PHE B 1 59 ? 4.383 -16.641 3.504 1 87.69 59 PHE B C 1
ATOM 1695 O O . PHE B 1 59 ? 4.699 -15.453 3.355 1 87.69 59 PHE B O 1
ATOM 1702 N N . TRP B 1 60 ? 3.148 -17.062 3.611 1 87.06 60 TRP B N 1
ATOM 1703 C CA . TRP B 1 60 ? 2.078 -16.078 3.572 1 87.06 60 TRP B CA 1
ATOM 1704 C C . TRP B 1 60 ? 2.113 -15.188 4.812 1 87.06 60 TRP B C 1
ATOM 1706 O O . TRP B 1 60 ? 1.951 -13.969 4.715 1 87.06 60 TRP B O 1
ATOM 1716 N N . ILE B 1 61 ? 2.41 -15.742 5.914 1 88.06 61 ILE B N 1
ATOM 1717 C CA . ILE B 1 61 ? 2.498 -14.992 7.164 1 88.06 61 ILE B CA 1
ATOM 1718 C C . ILE B 1 61 ? 3.672 -14.016 7.098 1 88.06 61 ILE B C 1
ATOM 1720 O O . ILE B 1 61 ? 3.559 -12.867 7.527 1 88.06 61 ILE B O 1
ATOM 1724 N N . ILE B 1 62 ? 4.75 -14.445 6.516 1 87.69 62 ILE B N 1
ATOM 1725 C CA . ILE B 1 62 ? 5.93 -13.594 6.41 1 87.69 62 ILE B CA 1
ATOM 1726 C C . ILE B 1 62 ? 5.633 -12.406 5.492 1 87.69 62 ILE B C 1
ATOM 1728 O O . ILE B 1 62 ? 5.957 -11.266 5.82 1 87.69 62 ILE B O 1
ATOM 1732 N N . VAL B 1 63 ? 4.961 -12.742 4.348 1 88.75 63 VAL B N 1
ATOM 1733 C CA . VAL B 1 63 ? 4.656 -11.695 3.383 1 88.75 63 VAL B CA 1
ATOM 1734 C C . VAL B 1 63 ? 3.721 -10.664 4.016 1 88.75 63 VAL B C 1
ATOM 1736 O O . VAL B 1 63 ? 4.004 -9.461 3.994 1 88.75 63 VAL B O 1
ATOM 1739 N N . VAL B 1 64 ? 2.736 -11.117 4.707 1 86.31 64 VAL B N 1
ATOM 1740 C CA . VAL B 1 64 ? 1.772 -10.227 5.344 1 86.31 64 VAL B CA 1
ATOM 1741 C C . VAL B 1 64 ? 2.441 -9.477 6.496 1 86.31 64 VAL B C 1
ATOM 1743 O O . VAL B 1 64 ? 2.277 -8.266 6.637 1 86.31 64 VAL B O 1
ATOM 1746 N N . GLY B 1 65 ? 3.188 -10.211 7.273 1 86 65 GLY B N 1
ATOM 1747 C CA . GLY B 1 65 ? 3.855 -9.625 8.422 1 86 65 GLY B CA 1
ATOM 1748 C C . GLY B 1 65 ? 4.836 -8.531 8.047 1 86 65 GLY B C 1
ATOM 1749 O O . GLY B 1 65 ? 4.84 -7.457 8.656 1 86 65 GLY B O 1
ATOM 1750 N N . ILE B 1 66 ? 5.586 -8.719 7.031 1 86.5 66 ILE B N 1
ATOM 1751 C CA . ILE B 1 66 ? 6.602 -7.758 6.621 1 86.5 66 ILE B CA 1
ATOM 1752 C C . ILE B 1 66 ? 5.926 -6.508 6.062 1 86.5 66 ILE B C 1
ATOM 1754 O O . ILE B 1 66 ? 6.352 -5.383 6.348 1 86.5 66 ILE B O 1
ATOM 1758 N N . LEU B 1 67 ? 4.875 -6.715 5.336 1 85.44 67 LEU B N 1
ATOM 1759 C CA . LEU B 1 67 ? 4.16 -5.586 4.75 1 85.44 67 LEU B CA 1
ATOM 1760 C C . LEU B 1 67 ? 3.486 -4.75 5.836 1 85.44 67 LEU B C 1
ATOM 1762 O O . LEU B 1 67 ? 3.49 -3.52 5.766 1 85.44 67 LEU B O 1
ATOM 1766 N N . PHE B 1 68 ? 3.107 -5.457 6.852 1 80.81 68 PHE B N 1
ATOM 1767 C CA . PHE B 1 68 ? 2.49 -4.758 7.973 1 80.81 68 PHE B CA 1
ATOM 1768 C C . PHE B 1 68 ? 3.527 -3.949 8.742 1 80.81 68 PHE B C 1
ATOM 1770 O O . PHE B 1 68 ? 3.301 -2.777 9.055 1 80.81 68 PHE B O 1
ATOM 1777 N N . CYS B 1 69 ? 4.551 -4.531 8.992 1 81 69 CYS B N 1
ATOM 1778 C CA . CYS B 1 69 ? 5.613 -3.832 9.703 1 81 69 CYS B CA 1
ATOM 1779 C C . CYS B 1 69 ? 6.086 -2.613 8.922 1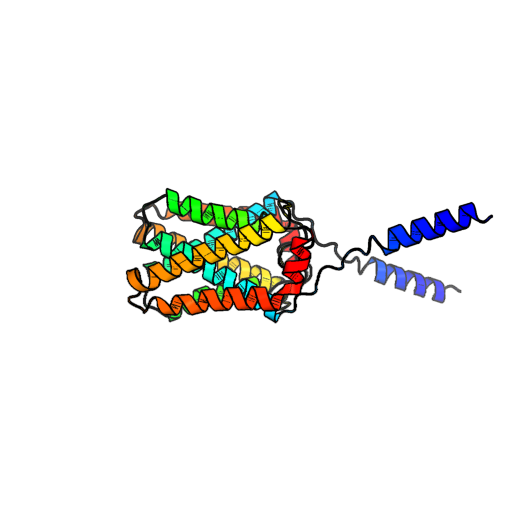 81 69 CYS B C 1
ATOM 1781 O O . CYS B 1 69 ? 6.266 -1.535 9.492 1 81 69 CYS B O 1
ATOM 1783 N N . TRP B 1 70 ? 6.188 -2.801 7.75 1 84.31 70 TRP B N 1
ATOM 1784 C CA . TRP B 1 70 ? 6.645 -1.741 6.859 1 84.31 70 TRP B CA 1
ATOM 1785 C C . TRP B 1 70 ? 5.691 -0.553 6.887 1 84.31 70 TRP B C 1
ATOM 1787 O O . TRP B 1 70 ? 6.125 0.601 6.895 1 84.31 70 TRP B O 1
ATOM 1797 N N . ARG B 1 71 ? 4.457 -0.757 6.984 1 78.44 71 ARG B N 1
ATOM 1798 C CA . ARG B 1 71 ? 3.455 0.302 6.9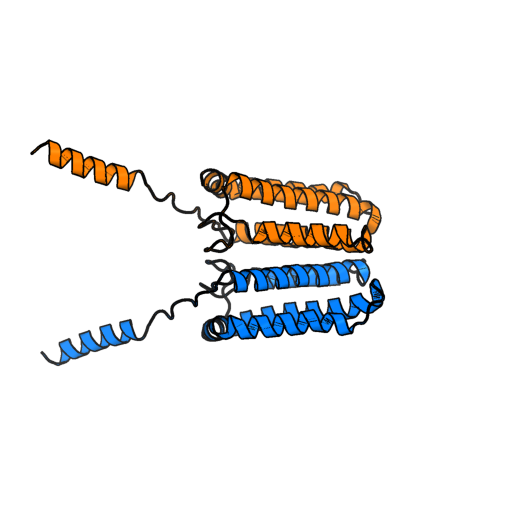26 1 78.44 71 ARG B CA 1
ATOM 1799 C C . ARG B 1 71 ? 3.254 0.946 8.289 1 78.44 71 ARG B C 1
ATOM 1801 O O . ARG B 1 71 ? 3.057 2.158 8.391 1 78.44 71 ARG B O 1
ATOM 1808 N N . ILE B 1 72 ? 3.381 0.167 9.328 1 77.81 72 ILE B N 1
ATOM 1809 C CA . ILE B 1 72 ? 3.023 0.651 10.656 1 77.81 72 ILE B CA 1
ATOM 1810 C C . ILE B 1 72 ? 4.219 1.359 11.281 1 77.81 72 ILE B C 1
ATOM 1812 O O . ILE B 1 72 ? 4.051 2.311 12.055 1 77.81 72 ILE B O 1
ATOM 1816 N N . PHE B 1 73 ? 5.379 0.891 11.008 1 83.5 73 PHE B N 1
ATOM 1817 C CA . PHE B 1 73 ? 6.582 1.477 11.594 1 83.5 73 PHE B CA 1
ATOM 1818 C C . PHE B 1 73 ? 7.074 2.652 10.758 1 83.5 73 PHE B C 1
ATOM 1820 O O . PHE B 1 73 ? 7.492 2.473 9.617 1 83.5 73 PHE B O 1
ATOM 1827 N N . SER B 1 74 ? 6.914 3.85 11.281 1 83.25 74 SER B N 1
ATOM 1828 C CA . SER B 1 74 ? 7.344 5.031 10.539 1 83.25 74 SER B CA 1
ATOM 1829 C C . SER B 1 74 ? 7.93 6.086 11.469 1 83.25 74 SER B C 1
ATOM 1831 O O . SER B 1 74 ? 7.953 5.902 12.688 1 83.25 74 SER B O 1
ATOM 1833 N N . VAL B 1 75 ? 8.523 7.078 10.844 1 83 75 VAL B N 1
ATOM 1834 C CA . VAL B 1 75 ? 9.102 8.211 11.57 1 83 75 VAL B CA 1
ATOM 1835 C C . VAL B 1 75 ? 8.102 9.359 11.609 1 83 75 VAL B C 1
ATOM 1837 O O . VAL B 1 75 ? 7.414 9.633 10.617 1 83 75 VAL B O 1
ATOM 1840 N N . ARG B 1 76 ? 8.102 9.906 12.742 1 77.5 76 ARG B N 1
ATOM 1841 C CA . ARG B 1 76 ? 7.18 11.031 12.883 1 77.5 76 ARG B CA 1
ATOM 1842 C C . ARG B 1 76 ? 7.484 12.117 11.859 1 77.5 76 ARG B C 1
ATOM 1844 O O . ARG B 1 76 ? 8.648 12.445 11.617 1 77.5 76 ARG B O 1
ATOM 1851 N N . ASP B 1 77 ? 6.375 12.586 11.07 1 74.62 77 ASP B N 1
ATOM 1852 C CA . ASP B 1 77 ? 6.426 13.719 10.148 1 74.62 77 ASP B CA 1
ATOM 1853 C C . ASP B 1 77 ? 7.129 13.328 8.844 1 74.62 77 ASP B C 1
ATOM 1855 O O . ASP B 1 77 ? 7.508 14.195 8.055 1 74.62 77 ASP B O 1
ATOM 1859 N N . ASP B 1 78 ? 7.395 12.016 8.711 1 74.81 78 ASP B N 1
ATOM 1860 C CA . ASP B 1 78 ? 7.941 11.547 7.441 1 74.81 78 ASP B CA 1
ATOM 1861 C C . ASP B 1 78 ? 6.996 11.867 6.285 1 74.81 78 ASP B C 1
ATOM 1863 O O . ASP B 1 78 ? 5.855 11.398 6.258 1 74.81 78 ASP B O 1
ATOM 1867 N N . PRO B 1 79 ? 7.43 12.727 5.398 1 69.56 79 PRO B N 1
ATOM 1868 C CA . PRO B 1 79 ? 6.535 13.102 4.305 1 69.56 79 PRO B CA 1
ATOM 1869 C C . PRO B 1 79 ? 6.113 11.914 3.443 1 69.56 79 PRO B C 1
ATOM 1871 O O . PRO B 1 79 ? 5.125 11.992 2.713 1 69.56 79 PRO B O 1
ATOM 1874 N N . ALA B 1 80 ? 6.793 10.844 3.473 1 63.03 80 ALA B N 1
ATOM 1875 C CA . ALA B 1 80 ? 6.469 9.656 2.682 1 63.03 80 ALA B CA 1
ATOM 1876 C C . ALA B 1 80 ? 5.363 8.844 3.346 1 63.03 80 ALA B C 1
ATOM 1878 O O . ALA B 1 80 ? 4.801 7.934 2.73 1 63.03 80 ALA B O 1
ATOM 1879 N N . THR B 1 81 ? 5.094 9.109 4.551 1 61.59 81 THR B N 1
ATOM 1880 C CA . THR B 1 81 ? 4.148 8.281 5.285 1 61.59 81 THR B CA 1
ATOM 1881 C C . THR B 1 81 ? 3.066 9.141 5.934 1 61.59 81 THR B C 1
ATOM 1883 O O . THR B 1 81 ? 3.035 10.352 5.742 1 61.59 81 THR B O 1
ATOM 1886 N N . MET B 1 82 ? 2.211 8.445 6.559 1 57.81 82 MET B N 1
ATOM 1887 C CA . MET B 1 82 ? 1.133 9.156 7.242 1 57.81 82 MET B CA 1
ATOM 1888 C C . MET B 1 82 ? 1.688 10.094 8.312 1 57.81 82 MET B C 1
ATOM 1890 O O . MET B 1 82 ? 2.754 9.836 8.875 1 57.81 82 MET B O 1
ATOM 1894 N N . GLU B 1 83 ? 1.113 11.141 8.375 1 54.72 83 GLU B N 1
ATOM 1895 C CA . GLU B 1 83 ?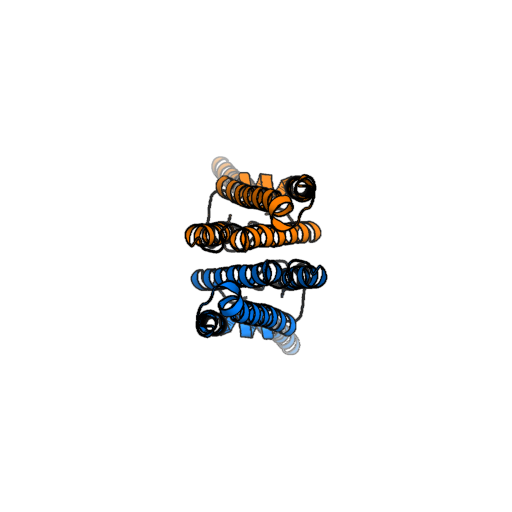 1.524 12.156 9.336 1 54.72 83 GLU B CA 1
ATOM 1896 C C . GLU B 1 83 ? 1.668 11.562 10.734 1 54.72 83 GLU B C 1
ATOM 1898 O O . GLU B 1 83 ? 2.637 11.852 11.445 1 54.72 83 GLU B O 1
ATOM 1903 N N . GLN B 1 84 ? 0.755 10.812 11.141 1 57.31 84 GLN B N 1
ATOM 1904 C CA . GLN B 1 84 ? 0.847 10.219 12.477 1 57.31 84 GLN B CA 1
ATOM 190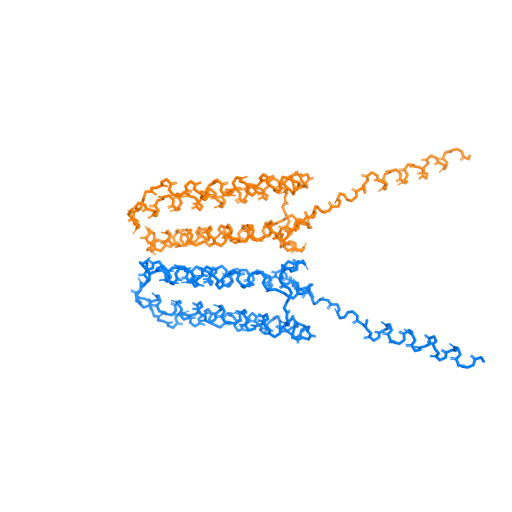5 C C . GLN B 1 84 ? 1.157 8.727 12.398 1 57.31 84 GLN B C 1
ATOM 1907 O O . GLN B 1 84 ? 0.336 7.945 11.922 1 57.31 84 GLN B O 1
ATOM 1912 N N . PRO B 1 85 ? 2.506 8.484 12.766 1 59.09 85 PRO B N 1
ATOM 1913 C CA . PRO B 1 85 ? 2.893 7.07 12.695 1 59.09 85 PRO B CA 1
ATOM 1914 C C . PRO B 1 85 ? 2.117 6.199 13.68 1 59.09 85 PRO B C 1
ATOM 1916 O O . PRO B 1 85 ? 1.782 6.652 14.781 1 59.09 85 PRO B O 1
ATOM 1919 N N . CYS B 1 86 ? 1.854 5.059 13.234 1 65.44 86 CYS B N 1
ATOM 1920 C CA . CYS B 1 86 ? 1.285 4.098 14.172 1 65.44 86 CYS B CA 1
ATOM 1921 C C . CYS B 1 86 ? 2.293 3.732 15.258 1 65.44 86 CYS B C 1
ATOM 1923 O O . CYS B 1 86 ? 1.979 3.781 16.453 1 65.44 86 CYS B O 1
ATOM 1925 N N . VAL B 1 87 ? 3.389 3.33 14.852 1 78.5 87 VAL B N 1
ATOM 1926 C CA . VAL B 1 87 ? 4.512 3.02 15.734 1 78.5 87 VAL B CA 1
ATOM 1927 C C . VAL B 1 87 ? 5.746 3.805 15.289 1 78.5 87 VAL B C 1
ATOM 1929 O O . VAL B 1 87 ? 6.277 3.572 14.203 1 78.5 87 VAL B O 1
ATOM 1932 N N . GLN B 1 88 ? 6.191 4.727 16.203 1 85.94 88 GLN B N 1
ATOM 1933 C CA . GLN B 1 88 ? 7.359 5.543 15.891 1 85.94 88 GLN B CA 1
ATOM 1934 C C . GLN B 1 88 ? 8.648 4.75 16.062 1 85.94 88 GLN B C 1
ATOM 1936 O O . GLN B 1 88 ? 8.828 4.066 17.078 1 85.94 88 GLN B O 1
ATOM 1941 N N . VAL B 1 89 ? 9.469 4.789 15.078 1 88.31 89 VAL B N 1
ATOM 1942 C CA . VAL B 1 89 ? 10.758 4.105 15.133 1 88.31 89 VAL B CA 1
ATOM 1943 C C . VAL B 1 89 ? 11.867 5.062 14.703 1 88.31 89 VAL B C 1
ATOM 1945 O O . VAL B 1 89 ? 11.609 6.074 14.055 1 88.31 89 VAL B O 1
ATOM 1948 N N . PRO B 1 90 ? 13.117 4.73 15.164 1 92.38 90 PRO B N 1
ATOM 1949 C CA . PRO B 1 90 ? 14.25 5.523 14.672 1 92.38 90 PRO B CA 1
ATOM 1950 C C . PRO B 1 90 ? 14.398 5.469 13.156 1 92.38 90 PRO B C 1
ATOM 1952 O O . PRO B 1 90 ? 14.047 4.465 12.531 1 92.38 90 PRO B O 1
ATOM 1955 N N . GLY B 1 91 ? 14.977 6.484 12.648 1 92.19 91 GLY B N 1
ATOM 1956 C CA . GLY B 1 91 ? 15.109 6.617 11.203 1 92.19 91 GLY B CA 1
ATOM 1957 C C . GLY B 1 91 ? 15.852 5.453 10.57 1 92.19 91 GLY B C 1
ATOM 1958 O O . GLY B 1 91 ? 15.469 4.98 9.5 1 92.19 91 GLY B O 1
ATOM 1959 N N . ILE B 1 92 ? 16.906 5.016 11.25 1 93.5 92 ILE B N 1
ATOM 1960 C CA . ILE B 1 92 ? 17.703 3.932 10.695 1 93.5 92 ILE B CA 1
ATOM 1961 C C . ILE B 1 92 ? 16.859 2.666 10.578 1 93.5 92 ILE B C 1
ATOM 1963 O O . ILE B 1 92 ? 17.016 1.896 9.625 1 93.5 92 ILE B O 1
ATOM 1967 N N . VAL B 1 93 ? 15.969 2.398 11.5 1 92.31 93 VAL B N 1
ATOM 1968 C CA . VAL B 1 93 ? 15.07 1.248 11.461 1 92.31 93 VAL B CA 1
ATOM 1969 C C . VAL B 1 93 ? 14.117 1.377 10.273 1 92.31 93 VAL B C 1
ATOM 1971 O O . VAL B 1 93 ? 13.883 0.406 9.555 1 92.31 93 VAL B O 1
ATOM 1974 N N . ARG B 1 94 ? 13.672 2.586 10.023 1 91.19 94 ARG B N 1
ATOM 1975 C CA . ARG B 1 94 ? 12.758 2.836 8.922 1 91.19 94 ARG B CA 1
ATOM 1976 C C . ARG B 1 94 ? 13.43 2.57 7.578 1 91.19 94 ARG B C 1
ATOM 1978 O O . ARG B 1 94 ? 12.867 1.884 6.723 1 91.19 94 ARG B O 1
ATOM 1985 N N . ILE B 1 95 ? 14.602 3.068 7.422 1 92.81 95 ILE B N 1
ATOM 1986 C CA . ILE B 1 95 ? 15.32 2.904 6.164 1 92.81 95 ILE B CA 1
ATOM 1987 C C . ILE B 1 95 ? 15.68 1.435 5.957 1 92.81 95 ILE B C 1
ATOM 1989 O O . ILE B 1 95 ? 15.547 0.907 4.852 1 92.81 95 ILE B O 1
ATOM 1993 N N . LEU B 1 96 ? 16.078 0.771 7.027 1 93.25 96 LEU B N 1
ATOM 1994 C CA . LEU B 1 96 ? 16.406 -0.647 6.934 1 93.25 96 LEU B CA 1
ATOM 1995 C C . LEU B 1 96 ? 15.172 -1.467 6.562 1 93.25 96 LEU B C 1
ATOM 1997 O O . LEU B 1 96 ? 15.258 -2.395 5.754 1 93.25 96 LEU B O 1
ATOM 2001 N N . LEU B 1 97 ? 14.062 -1.107 7.145 1 92.38 97 LEU B N 1
ATOM 2002 C CA . LEU B 1 97 ? 12.82 -1.807 6.84 1 92.38 97 LEU B CA 1
ATOM 2003 C C . LEU B 1 97 ? 12.43 -1.611 5.379 1 92.38 97 LEU B C 1
ATOM 2005 O O . LEU B 1 97 ? 12.078 -2.574 4.695 1 92.38 97 LEU B O 1
ATOM 2009 N N . GLU B 1 98 ? 12.539 -0.38 4.906 1 93.12 98 GLU B N 1
ATOM 2010 C CA . GLU B 1 98 ? 12.227 -0.091 3.51 1 93.12 98 GLU B CA 1
ATOM 2011 C C . GLU B 1 98 ? 13.133 -0.881 2.568 1 93.12 98 GLU B C 1
ATOM 2013 O O . GLU B 1 98 ? 12.648 -1.537 1.641 1 93.12 98 GLU B O 1
ATOM 2018 N N . LEU B 1 99 ? 14.383 -0.86 2.863 1 94.75 99 LEU B N 1
ATOM 2019 C CA . LEU B 1 99 ? 15.352 -1.521 1.988 1 94.75 99 LEU B CA 1
ATOM 2020 C C . LEU B 1 99 ? 15.18 -3.035 2.041 1 94.75 99 LEU B C 1
ATOM 2022 O O . LEU B 1 99 ? 15.359 -3.721 1.031 1 94.75 99 LEU B O 1
ATOM 2026 N N . SER B 1 100 ? 14.867 -3.514 3.209 1 95.19 100 SER B N 1
ATOM 2027 C CA . SER B 1 100 ? 14.656 -4.953 3.338 1 95.19 100 SER B CA 1
ATOM 2028 C C . SER B 1 100 ? 13.469 -5.414 2.498 1 95.19 100 SER B C 1
ATOM 2030 O O . SER B 1 100 ? 13.547 -6.422 1.796 1 95.19 100 SER B O 1
ATOM 2032 N N . VAL B 1 101 ? 12.367 -4.66 2.543 1 95.31 101 VAL B N 1
ATOM 2033 C CA . VAL B 1 101 ? 11.172 -5.027 1.786 1 95.31 101 VAL B CA 1
ATOM 2034 C C . VAL B 1 101 ? 11.477 -4.98 0.29 1 95.31 101 VAL B C 1
ATOM 2036 O O . VAL B 1 101 ? 11.133 -5.906 -0.449 1 95.31 101 VAL B O 1
ATOM 2039 N N . HIS B 1 102 ? 12.172 -3.938 -0.155 1 97.06 102 HIS B N 1
ATOM 2040 C CA . HIS B 1 102 ? 12.508 -3.82 -1.569 1 97.06 102 HIS B CA 1
ATOM 2041 C C . HIS B 1 102 ? 13.484 -4.91 -1.997 1 97.06 102 HIS B C 1
ATOM 2043 O O . HIS B 1 102 ? 13.391 -5.426 -3.113 1 97.06 102 HIS B O 1
ATOM 2049 N N . THR B 1 103 ? 14.445 -5.254 -1.133 1 96.94 103 THR B N 1
ATOM 2050 C CA . THR B 1 103 ? 15.406 -6.309 -1.45 1 96.94 103 THR B CA 1
ATOM 2051 C C . THR B 1 103 ? 14.695 -7.652 -1.585 1 96.94 103 THR B C 1
ATOM 2053 O O . THR B 1 103 ? 14.938 -8.398 -2.539 1 96.94 103 THR B O 1
ATOM 2056 N N . PHE B 1 104 ? 13.773 -7.961 -0.655 1 96.31 104 PHE B N 1
ATOM 2057 C CA . PHE B 1 104 ? 13.016 -9.203 -0.723 1 96.31 104 PHE B CA 1
ATOM 2058 C C . PHE B 1 104 ? 12.133 -9.234 -1.964 1 96.31 104 PHE B C 1
ATOM 2060 O O . PHE B 1 104 ? 12.016 -10.266 -2.623 1 96.31 104 PHE B O 1
ATOM 2067 N N . ALA B 1 105 ? 11.531 -8.078 -2.275 1 96.69 105 ALA B N 1
ATOM 2068 C CA . ALA B 1 105 ? 10.719 -7.988 -3.484 1 96.69 105 ALA B CA 1
ATOM 2069 C C . ALA B 1 105 ? 11.555 -8.266 -4.73 1 96.69 105 ALA B C 1
ATOM 2071 O O . ALA B 1 105 ? 11.102 -8.961 -5.645 1 96.69 105 ALA B O 1
ATOM 2072 N N . PHE B 1 106 ? 12.758 -7.777 -4.777 1 97.69 106 PHE B N 1
ATOM 2073 C CA . PHE B 1 106 ? 13.664 -8 -5.898 1 97.69 106 PHE B CA 1
ATOM 2074 C C . PHE B 1 106 ? 13.984 -9.484 -6.047 1 97.69 106 PHE B C 1
ATOM 2076 O O . PHE B 1 106 ? 13.914 -10.031 -7.148 1 97.69 106 PHE B O 1
ATOM 2083 N N . ILE B 1 107 ? 14.312 -10.109 -4.961 1 96.81 107 ILE B N 1
ATOM 2084 C CA . ILE B 1 107 ? 14.664 -11.523 -4.977 1 96.81 107 ILE B CA 1
ATOM 2085 C C . ILE B 1 107 ? 13.484 -12.352 -5.473 1 96.81 107 ILE B C 1
ATOM 2087 O O . ILE B 1 107 ? 13.648 -13.266 -6.285 1 96.81 107 ILE B O 1
ATOM 2091 N N . CYS B 1 108 ? 12.297 -12 -4.992 1 95.31 108 CYS B N 1
ATOM 2092 C CA . CYS B 1 108 ? 11.094 -12.711 -5.414 1 95.31 108 CYS B CA 1
ATOM 2093 C C . CYS B 1 108 ? 10.836 -12.492 -6.898 1 95.31 108 CYS B C 1
ATOM 2095 O O . CYS B 1 108 ? 10.484 -13.438 -7.617 1 95.31 108 CYS B O 1
ATOM 2097 N N . PHE B 1 109 ? 11.047 -11.281 -7.297 1 96.06 109 PHE B N 1
ATOM 2098 C CA . PHE B 1 109 ? 10.852 -10.969 -8.711 1 96.06 109 PHE B CA 1
ATOM 2099 C C . PHE B 1 109 ? 11.859 -11.719 -9.57 1 96.06 109 PHE B C 1
ATOM 2101 O O . PHE B 1 109 ? 11.5 -12.289 -10.602 1 96.06 109 PHE B O 1
ATOM 2108 N N . TRP B 1 110 ? 13.086 -11.719 -9.164 1 96.5 110 TRP B N 1
ATOM 2109 C CA . TRP B 1 110 ? 14.156 -12.438 -9.852 1 96.5 110 TRP B CA 1
ATOM 2110 C C . TRP B 1 110 ? 13.797 -13.906 -10.016 1 96.5 110 TRP B C 1
ATOM 2112 O O . TRP B 1 110 ? 13.898 -14.453 -11.117 1 96.5 110 TRP B O 1
ATOM 2122 N N . ASP B 1 111 ? 13.344 -14.508 -8.984 1 94.62 111 ASP B N 1
ATOM 2123 C CA . ASP B 1 111 ? 12.984 -15.922 -9.008 1 94.62 111 ASP B CA 1
ATOM 2124 C C . ASP B 1 111 ? 11.758 -16.156 -9.891 1 94.62 111 ASP B C 1
ATOM 2126 O O . ASP B 1 111 ? 11.695 -17.141 -10.625 1 94.62 111 ASP B O 1
ATOM 2130 N N . LEU B 1 112 ? 10.797 -15.312 -9.859 1 92 112 LEU B N 1
ATOM 2131 C CA . LEU B 1 112 ? 9.547 -15.445 -10.594 1 92 112 LEU B CA 1
ATOM 2132 C C . LEU B 1 112 ? 9.797 -15.438 -12.102 1 92 112 LEU B C 1
ATOM 2134 O O . LEU B 1 112 ? 9.141 -16.156 -12.844 1 92 112 LEU B O 1
ATOM 2138 N N . LEU B 1 113 ? 10.664 -14.539 -12.508 1 91.38 113 LEU B N 1
ATOM 2139 C CA . LEU B 1 113 ? 10.906 -14.352 -13.938 1 91.38 113 LEU B CA 1
ATOM 2140 C C . LEU B 1 113 ? 11.32 -15.664 -14.594 1 91.38 113 LEU B C 1
ATOM 2142 O O . LEU B 1 113 ? 10.773 -16.047 -15.641 1 91.38 113 LEU B O 1
ATOM 2146 N N . ASP B 1 114 ? 12.141 -16.344 -13.992 1 88.06 114 ASP B N 1
ATOM 2147 C CA . ASP B 1 114 ? 12.609 -17.625 -14.539 1 88.06 114 ASP B CA 1
ATOM 2148 C C . ASP B 1 114 ? 11.586 -18.734 -14.281 1 88.06 114 ASP B C 1
ATOM 2150 O O . ASP B 1 114 ? 11.102 -19.359 -15.219 1 88.06 114 ASP B O 1
ATOM 2154 N N . SER B 1 115 ? 11.18 -18.922 -13.086 1 84.44 115 SER B N 1
ATOM 2155 C CA . SER B 1 115 ? 10.414 -20.078 -12.641 1 84.44 115 SER B CA 1
ATOM 2156 C C . SER B 1 115 ? 8.984 -20.016 -13.148 1 84.44 115 SER B C 1
ATOM 2158 O O . SER B 1 115 ? 8.383 -21.062 -13.445 1 84.44 115 SER B O 1
ATOM 2160 N N . ASN B 1 116 ? 8.461 -18.766 -13.289 1 77.69 116 ASN B N 1
ATOM 2161 C CA . ASN B 1 116 ? 7.031 -18.672 -13.562 1 77.69 116 ASN B CA 1
ATOM 2162 C C . ASN B 1 116 ? 6.766 -18.094 -14.945 1 77.69 116 ASN B C 1
ATOM 2164 O O . ASN B 1 116 ? 5.793 -18.469 -15.609 1 77.69 116 ASN B O 1
ATOM 2168 N N . PHE B 1 117 ? 7.645 -17.234 -15.359 1 80.62 117 PHE B N 1
ATOM 2169 C CA . PHE B 1 117 ? 7.281 -16.484 -16.562 1 80.62 117 PHE B CA 1
ATOM 2170 C C . PHE B 1 117 ? 8.219 -16.828 -17.719 1 80.62 117 PHE B C 1
ATOM 2172 O O . PHE B 1 117 ? 7.945 -16.484 -18.859 1 80.62 117 PHE B O 1
ATOM 2179 N N . GLY B 1 118 ? 9.305 -17.594 -17.516 1 86.44 118 GLY B N 1
ATOM 2180 C CA . GLY B 1 118 ? 10.25 -17.953 -18.562 1 86.44 118 GLY B CA 1
ATOM 2181 C C . GLY B 1 118 ? 10.922 -16.766 -19.203 1 86.44 118 GLY B C 1
ATOM 2182 O O . GLY B 1 118 ? 11.156 -16.75 -20.406 1 86.44 118 GLY B O 1
ATOM 2183 N N . LEU B 1 119 ? 11.094 -15.742 -18.438 1 89.44 119 LEU B N 1
ATOM 2184 C CA . LEU B 1 119 ? 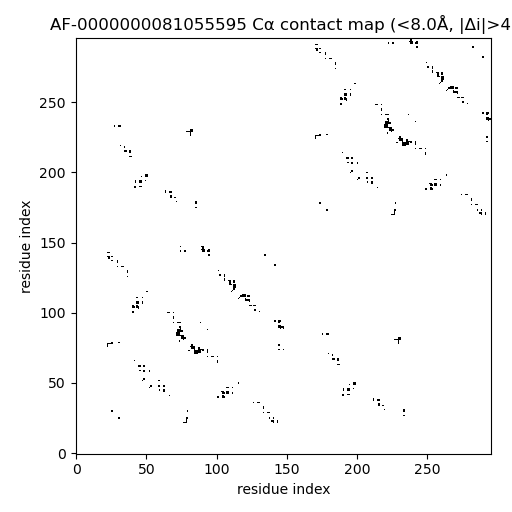11.727 -14.516 -18.906 1 89.44 119 LEU B CA 1
ATOM 2185 C C . LEU B 1 119 ? 13.133 -14.375 -18.328 1 89.44 119 LEU B C 1
ATOM 2187 O O . LEU B 1 119 ? 13.453 -14.992 -17.312 1 89.44 119 LEU B O 1
ATOM 2191 N N . PRO B 1 120 ? 14.008 -13.664 -19.062 1 94.81 120 PRO B N 1
ATOM 2192 C CA . PRO B 1 120 ? 15.352 -13.43 -18.531 1 94.81 120 PRO B CA 1
ATOM 2193 C C . PRO B 1 120 ? 15.328 -12.773 -17.141 1 94.81 120 PRO B C 1
ATOM 2195 O O . PRO B 1 120 ? 14.625 -11.781 -16.938 1 94.81 120 PRO B O 1
ATOM 2198 N N . THR B 1 121 ? 16.062 -13.336 -16.203 1 94.62 121 THR B N 1
ATOM 2199 C CA . THR B 1 121 ? 16.078 -12.844 -14.828 1 94.62 121 THR B CA 1
ATOM 2200 C C . THR B 1 121 ? 16.656 -11.438 -14.766 1 94.62 121 THR B C 1
ATOM 2202 O O . THR B 1 121 ? 16.406 -10.703 -13.805 1 94.62 121 THR B O 1
ATOM 2205 N N . GLU B 1 122 ? 17.391 -10.984 -15.836 1 95.31 122 GLU B N 1
ATOM 2206 C CA . GLU B 1 122 ? 18.016 -9.664 -15.883 1 95.31 122 GLU B CA 1
ATOM 2207 C C . GLU B 1 122 ? 16.969 -8.555 -15.898 1 95.31 122 GLU B C 1
ATOM 2209 O O . GLU B 1 122 ? 17.25 -7.422 -15.508 1 95.31 122 GLU B O 1
ATOM 2214 N N . ILE B 1 123 ? 15.758 -8.875 -16.219 1 95.25 123 ILE B N 1
ATOM 2215 C CA . ILE B 1 123 ? 14.672 -7.902 -16.203 1 95.25 123 ILE B CA 1
ATOM 2216 C C . ILE B 1 123 ? 14.438 -7.406 -14.781 1 95.25 123 ILE B C 1
ATOM 2218 O O . ILE B 1 123 ? 14.07 -6.25 -14.57 1 95.25 123 ILE B O 1
ATOM 2222 N N . SER B 1 124 ? 14.703 -8.242 -13.797 1 96.62 124 SER B N 1
ATOM 2223 C CA . SER B 1 124 ? 14.508 -7.867 -12.398 1 96.62 124 SER B CA 1
ATOM 2224 C C . SER B 1 124 ? 15.461 -6.746 -11.984 1 96.62 124 SER B C 1
ATOM 2226 O O . SER B 1 124 ? 15.195 -6.023 -11.023 1 96.62 124 SER B O 1
ATOM 2228 N N . TYR B 1 125 ? 16.547 -6.59 -12.766 1 97.56 125 TYR B N 1
ATOM 2229 C CA . TYR B 1 125 ? 17.5 -5.523 -12.445 1 97.56 125 TYR B CA 1
ATOM 2230 C C . TYR B 1 125 ? 16.859 -4.156 -12.664 1 97.56 125 TYR B C 1
ATOM 2232 O O . TYR B 1 125 ? 17.281 -3.168 -12.047 1 97.56 125 TYR B O 1
ATOM 2240 N N . ILE B 1 126 ? 15.891 -4.082 -13.523 1 97.5 126 ILE B N 1
ATOM 2241 C CA . ILE B 1 126 ? 15.18 -2.83 -13.742 1 97.5 126 ILE B CA 1
ATOM 2242 C C . ILE B 1 126 ? 14.539 -2.367 -12.43 1 97.5 126 ILE B C 1
ATOM 2244 O O . ILE B 1 126 ? 14.586 -1.182 -12.094 1 97.5 126 ILE B O 1
ATOM 2248 N N . TYR B 1 127 ? 13.969 -3.285 -11.719 1 97.44 127 TYR B N 1
ATOM 2249 C CA . TYR B 1 127 ? 13.367 -2.959 -10.43 1 97.44 127 TYR B CA 1
ATOM 2250 C C . TYR B 1 127 ? 14.414 -2.484 -9.438 1 97.44 127 TYR B C 1
ATOM 2252 O O . TYR B 1 127 ? 14.227 -1.475 -8.75 1 97.44 127 TYR B O 1
ATOM 2260 N N . ALA B 1 128 ? 15.539 -3.191 -9.375 1 97.81 128 ALA B N 1
ATOM 2261 C CA . ALA B 1 128 ? 16.609 -2.83 -8.453 1 97.81 128 ALA B CA 1
ATOM 2262 C C . ALA B 1 128 ? 17.172 -1.443 -8.773 1 97.81 128 ALA B C 1
ATOM 2264 O O . ALA B 1 128 ? 17.391 -0.637 -7.867 1 97.81 128 ALA B O 1
ATOM 2265 N N . VAL B 1 129 ? 17.312 -1.171 -10.016 1 98.31 129 VAL B N 1
ATOM 2266 C CA . VAL B 1 129 ? 17.844 0.118 -10.453 1 98.31 129 VAL B CA 1
ATOM 2267 C C . VAL B 1 129 ? 16.828 1.22 -10.148 1 98.31 129 VAL B C 1
ATOM 2269 O O . VAL B 1 129 ? 17.203 2.309 -9.711 1 98.31 129 VAL B O 1
ATOM 2272 N N . ALA B 1 130 ? 15.555 0.926 -10.383 1 97.81 130 ALA B N 1
ATOM 2273 C CA . ALA B 1 130 ? 14.508 1.895 -10.078 1 97.81 130 ALA B CA 1
ATOM 2274 C C . ALA B 1 130 ? 14.484 2.232 -8.586 1 97.81 130 ALA B C 1
ATOM 2276 O O . ALA B 1 130 ? 14.312 3.396 -8.211 1 97.81 130 ALA B O 1
ATOM 2277 N N . VAL B 1 131 ? 14.664 1.234 -7.73 1 97.81 131 VAL B N 1
ATOM 2278 C CA . VAL B 1 131 ? 14.727 1.453 -6.289 1 97.81 131 VAL B CA 1
ATOM 2279 C C . VAL B 1 131 ? 15.93 2.33 -5.949 1 97.81 131 VAL B C 1
ATOM 2281 O O . VAL B 1 131 ? 15.812 3.281 -5.176 1 97.81 131 VAL B O 1
ATOM 2284 N N . ALA B 1 132 ? 17.094 2.055 -6.582 1 97.88 132 ALA B N 1
ATOM 2285 C CA . ALA B 1 132 ? 18.297 2.848 -6.348 1 97.88 132 ALA B CA 1
ATOM 2286 C C . ALA B 1 132 ? 18.109 4.293 -6.789 1 97.88 132 ALA B C 1
ATOM 2288 O O . ALA B 1 132 ? 18.484 5.227 -6.074 1 97.88 132 ALA B O 1
ATOM 2289 N N . ILE B 1 133 ? 17.531 4.48 -7.934 1 98 133 ILE B N 1
ATOM 2290 C CA . ILE B 1 133 ? 17.25 5.824 -8.438 1 98 133 ILE B CA 1
ATOM 2291 C C . ILE B 1 133 ? 16.312 6.555 -7.48 1 98 133 ILE B C 1
ATOM 2293 O O . ILE B 1 133 ? 16.531 7.727 -7.164 1 98 133 ILE B O 1
ATOM 2297 N N . TYR B 1 134 ? 15.289 5.875 -6.977 1 96.31 134 TYR B N 1
ATOM 2298 C CA . TYR B 1 134 ? 14.336 6.469 -6.043 1 96.31 134 TYR B CA 1
ATOM 2299 C C . TYR B 1 134 ? 15.055 7 -4.805 1 96.31 134 TYR B C 1
ATOM 2301 O O . TYR B 1 134 ? 14.82 8.133 -4.383 1 96.31 134 TYR B O 1
ATOM 2309 N N . TYR B 1 135 ? 15.93 6.188 -4.219 1 96.25 135 TYR B N 1
ATOM 2310 C CA . TYR B 1 135 ? 16.609 6.602 -2.992 1 96.25 135 TYR B CA 1
ATOM 2311 C C . TYR B 1 135 ? 17.625 7.707 -3.271 1 96.25 135 TYR B C 1
ATOM 2313 O O . TYR B 1 135 ? 17.859 8.562 -2.422 1 96.25 135 TYR B O 1
ATOM 2321 N N . CYS B 1 136 ? 18.125 7.758 -4.562 1 96.69 136 CYS B N 1
ATOM 2322 C CA . CYS B 1 136 ? 19.016 8.844 -4.949 1 96.69 136 CYS B CA 1
ATOM 2323 C C . CYS B 1 136 ? 18.25 10.148 -5.109 1 96.69 136 CYS B C 1
ATOM 2325 O O . CYS B 1 136 ? 18.672 11.188 -4.602 1 96.69 136 CYS B O 1
ATOM 2327 N N . VAL B 1 137 ? 17.141 10.094 -5.73 1 95.56 137 VAL B N 1
ATOM 2328 C CA . VAL B 1 137 ? 16.375 11.312 -6.008 1 95.56 137 VAL B CA 1
ATOM 2329 C C . VAL B 1 137 ? 15.695 11.797 -4.734 1 95.56 137 VAL B C 1
ATOM 2331 O O . VAL B 1 137 ? 15.352 12.977 -4.617 1 95.56 137 VAL B O 1
ATOM 2334 N N . THR B 1 138 ? 15.516 10.906 -3.762 1 93.94 138 THR B N 1
ATOM 2335 C CA . THR B 1 138 ? 14.93 11.305 -2.484 1 93.94 138 THR B CA 1
ATOM 2336 C C . THR B 1 138 ? 16 11.359 -1.396 1 93.94 138 THR B C 1
ATOM 2338 O O . THR B 1 138 ? 15.719 11.078 -0.229 1 93.94 138 THR B O 1
ATOM 2341 N N . TYR B 1 139 ? 17.203 11.609 -1.793 1 94.19 139 TYR B N 1
ATOM 2342 C CA . TYR B 1 139 ? 18.328 11.617 -0.858 1 94.19 139 TYR B CA 1
ATOM 2343 C C . TYR B 1 139 ? 18.078 12.609 0.272 1 94.19 139 TYR B C 1
ATOM 2345 O O . TYR B 1 139 ? 18.5 12.375 1.412 1 94.19 139 TYR B O 1
ATOM 2353 N N . GLU B 1 140 ? 17.438 13.727 0.099 1 92.5 140 GLU B N 1
ATOM 2354 C CA . GLU B 1 140 ? 17.125 14.688 1.153 1 92.5 140 GLU B CA 1
ATOM 2355 C C . GLU B 1 140 ? 16.234 14.062 2.223 1 92.5 140 GLU B C 1
ATOM 2357 O O . GLU B 1 140 ? 16.438 14.289 3.418 1 92.5 140 GLU B O 1
ATOM 2362 N N . ARG B 1 141 ? 15.25 13.336 1.747 1 89.44 141 ARG B N 1
ATOM 2363 C CA . ARG B 1 141 ? 14.398 12.641 2.705 1 89.44 141 ARG B CA 1
ATOM 2364 C C . ARG B 1 141 ? 15.195 11.609 3.496 1 89.44 141 ARG B C 1
ATOM 2366 O O . ARG B 1 141 ? 15.031 11.484 4.711 1 89.44 141 ARG B O 1
ATOM 2373 N N . VAL B 1 142 ? 16 10.852 2.754 1 92.38 142 VAL B N 1
ATOM 2374 C CA . VAL B 1 142 ? 16.766 9.781 3.389 1 92.38 142 VAL B CA 1
ATOM 2375 C C . VAL B 1 142 ? 17.656 10.367 4.484 1 92.38 142 VAL B C 1
ATOM 2377 O O . VAL B 1 142 ? 17.688 9.852 5.605 1 92.38 142 VAL B O 1
ATOM 2380 N N . MET B 1 143 ? 18.297 11.469 4.227 1 92.75 143 MET B N 1
ATOM 2381 C CA . MET B 1 143 ? 19.188 12.102 5.203 1 92.75 143 MET B CA 1
ATOM 2382 C C . MET B 1 143 ? 18.375 12.656 6.375 1 92.75 143 MET B C 1
ATOM 2384 O O . MET B 1 143 ? 18.812 12.562 7.527 1 92.75 143 MET B O 1
ATOM 2388 N N . TRP B 1 144 ? 17.281 13.188 6.035 1 89.94 144 TRP B N 1
ATOM 2389 C CA . TRP B 1 144 ? 16.422 13.719 7.082 1 89.94 144 TRP B CA 1
ATOM 2390 C C . TRP B 1 144 ? 15.938 12.609 8.008 1 89.94 144 TRP B C 1
ATOM 2392 O O . TRP B 1 144 ? 15.969 12.75 9.234 1 89.94 144 TRP B O 1
ATOM 2402 N N . VAL B 1 145 ? 15.461 11.539 7.426 1 88.62 145 VAL B N 1
ATOM 2403 C CA . VAL B 1 145 ? 14.93 10.414 8.188 1 88.62 145 VAL B CA 1
ATOM 2404 C C . VAL B 1 145 ? 16.031 9.812 9.055 1 88.62 145 VAL B C 1
ATOM 2406 O O . VAL B 1 145 ? 15.797 9.492 10.219 1 88.62 145 VAL B O 1
ATOM 2409 N N . LEU B 1 146 ? 17.25 9.758 8.531 1 90.44 146 LEU B N 1
ATOM 2410 C CA . LEU B 1 146 ? 18.344 9.148 9.258 1 90.44 146 LEU B CA 1
ATOM 2411 C C . LEU B 1 146 ? 18.734 9.992 10.469 1 90.44 146 LEU B C 1
ATOM 2413 O O . LEU B 1 146 ? 19.344 9.484 11.414 1 90.44 146 LEU B O 1
ATOM 2417 N N . LYS B 1 147 ? 18.312 11.211 10.492 1 89.56 147 LYS B N 1
ATOM 2418 C CA . LYS B 1 147 ? 18.656 12.117 11.586 1 89.56 147 LYS B CA 1
ATOM 2419 C C . LYS B 1 147 ? 17.578 12.078 12.672 1 89.56 147 LYS B C 1
ATOM 2421 O O . LYS B 1 147 ? 17.75 12.688 13.734 1 89.56 147 LYS B O 1
ATOM 2426 N N . GLN B 1 148 ? 16.578 11.359 12.336 1 85.31 148 GLN B N 1
ATOM 2427 C CA . GLN B 1 148 ? 15.516 11.297 13.328 1 85.31 148 GLN B CA 1
ATOM 2428 C C . GLN B 1 148 ? 15.797 10.211 14.359 1 85.31 148 GLN B C 1
ATOM 2430 O O . GLN B 1 148 ? 16.438 9.203 14.055 1 85.31 148 GLN B O 1
#

pLDDT: mean 82.61, std 14.67, range [41.81, 98.31]

Solvent-accessible surface area (backbone atoms only — not comparable to full-atom values): 15698 Å² total; per-residue (Å²): 119,66,68,64,51,49,53,54,50,48,52,48,46,54,53,58,66,57,51,73,75,68,65,59,86,76,56,57,71,59,50,50,50,50,51,51,50,49,52,52,30,51,38,26,44,33,28,34,32,53,70,76,34,58,84,37,65,66,54,50,49,49,55,53,49,52,54,47,47,54,69,36,43,25,38,75,54,34,74,90,41,44,59,72,40,70,37,74,44,52,18,60,58,41,52,49,44,54,51,50,51,52,51,53,15,41,53,31,34,31,52,36,26,46,78,72,64,71,38,70,46,71,60,37,50,55,56,54,50,51,52,52,49,50,53,59,77,38,38,66,49,53,56,51,38,55,71,77,119,65,66,63,52,49,51,51,51,48,52,49,47,55,53,57,67,57,51,72,76,70,65,60,87,75,55,58,72,57,51,50,50,49,52,50,50,50,52,51,29,50,37,25,42,32,28,34,32,52,71,77,34,58,86,38,64,65,53,50,49,51,54,53,49,53,55,46,48,53,69,36,42,26,38,75,55,34,75,90,41,44,59,73,40,69,37,74,45,51,17,60,56,42,53,50,46,53,50,48,53,50,50,52,16,41,55,31,34,30,51,36,25,46,79,71,63,72,37,70,45,69,61,36,50,56,56,53,50,50,52,52,49,51,52,58,78,39,38,66,49,52,56,52,38,54,71,76

Secondary structure (DSSP, 8-state):
-HHHHHHHHHHHHHHHHS---------HHHHHHHHHHHHHHHHHHHHHHHHHSTT-HHHHHHHHHHHHHHHHEE-TT-TTS-SS-SEE--HHHHHHHHHHHHHHHHHHHHHHIIIII---GGGHHHHHHHHHHHHHHTHHHHHHHHT-/-HHHHHHHHHHHHHHHHS---------HHHHHHHHHHHHHHHHHHHHHHHHHSTT-HHHHHHHHHHHHHHHHEE-TT-TTS-SS-SEE--HHHHHHHHHHHHHHHHHHHHHHIIIII---GGGHHHHHHHHHHHHHHTHHHHHHHHT-

Radius of gyration: 23.38 Å; Cα contacts (8 Å, |Δi|>4): 312; chains: 2; bounding box: 49×79×53 Å

Nearest PDB structures (foldseek):
  3e2c-assembly1_B  TM=2.632E-01  e=9.205E+00  Escherichia coli K-12
  3e2c-assembly1_B  TM=2.633E-01  e=9.205E+00  Escherichia coli K-12

Organism: NCBI:txid2856

Foldseek 3Di:
DVVVVVVVVVVVVVVVVVVVPPADDDDPVLLVLVVVLLVLLLVLLVVLCCPVVVPPPPSVCVSVVLNVCLQQEDDACLPNHDNDHNHYDQLVVNVVSVVVSLVVSLVSQLVCQVPPVVHHSCVSVVSVVSVVVSCVVCVVSSVVRNVD/DVVVVVVVVVVVVVVVVVVVPPADDDDPVLLVLVVVLLVLLLVLLVVLCCPVVVPPPPSVCVSVVLNVCLQQEDDACLPNHDNDHNHYDQLVVNVVSVVVSLVVSLVSQLVCQVPPVVHHSCVSVVSVVSVVVSCVVCVVSSVVRNVD

Sequence (296 aa):
MDDLSNAHRGGRRKQGLLAEEETPYMPLWQTIMRYTLEVLGIIFLSTWAATRQRNSAFFWIIVVGILFCWRIFSVRDDPATMEQPCVQVPGIVRILLELSVHTFAFICFWDLLDSNFGLPTEISYIYAVAVAIYYCVTYERVMWVLKQMDDLSNAHRGGRRKQGLLAEEETPYMPLWQTIMRYTLEVLGIIFLSTWAATRQRNSAFFWIIVVGILFCWRIFSVRDDPATMEQPCVQVPGIVRILLELSVHTFAFICFWDLLDSNFGLPTEISYIYAVAVAIYYCVTYERVMWVLKQ